Protein AF-A0A4Q5YFG3-F1 (afdb_monomer_lite)

Sequence (331 aa):
MLLFLAAAASALALAFGWRTKLASFLSWILILSLHNRNPFVLQGGDDLLRIMLFYGMFLPWGKRWSADAGNRAATRQLSGPETYTGAAGAGYILLIFSVYFFSALMKTGSDWTTDYSALYYAVSLDQIALPLGKLLYPHYELLRVLTFITWWAELLLPILLLLPTKSYLPRLVFIVGMALLHLGISASLYVGLFFVIGWVTLLGLLPPFVLNRIEKWANLGSLRMRNRFPDFRLPKWAAGTKNDGYRKNPILEGLLWSTVLYCLFWNLNNTPGSLVGMPQRMQWIGQLLRIDQYWGMFAPQVFKDDGWYIFEGRTADGKLINIRENGVPVS

Foldseek 3Di:
DVLVVQLVVLVVCCVQLNLNLVSLVSNLVSLVVVCVVPVPVDAQLSLLVNQLSVLSSVDPVSCARHLVVLQCVVVVQNPADPDDDFLSLVLLLLSLLLLLQLQLLQQQDCCQPPQLQQLLLQCVAPVWFAPVSVVCNVVRVVSSVVSPVSSCLSNPLSVLSVPPDPDCVSLVCSLVSQLVVLVVCVRTTCRDCNSVSSNVSSVSSDDPVVVVVVCVVVVSVPVNNNDPDDDDDDPCVSDQDPDHYPPDPVVVRVVSNVLSVLLVLLSLCQRPPRPRHDDPVSCVVCVVSVNRHDNNDCGNHHDNDDDDDFDWDQDPVGFTARVVVVGHGPD

Radius of gyration: 23.24 Å; chains: 1; bounding box: 75×50×61 Å

Secondary structure (DSSP, 8-state):
-HHHHHHHHHHHHHHTTSSHHHHHHHHHHHHHHHHHH-GGG--HHHHHHHHHHHHHHHS-TTSSSSHHHHHHHTTTTT-S-SS--SHHHHHHHHHHHHHHHHHHHH--SHHHHTS--HHHHHHH-TTTB-HHHHHHTT-HHHHHHHHHHHHHHHHHTGGGGT---S-SHHHHHHHHHHHHHHHHHHHHB--TTHHHHHHHHHHTT--HHHHHHHHHHTTTTS------SPP----TTTS--SSSS----HHHHHHHHHHHHHHHHHHHHHSTT-S-PPPHHHHHHHHHHT------TT-SS----------EEE-TT--EEEGGGTTEE--

Structure (mmCIF, N/CA/C/O backbone):
data_AF-A0A4Q5YFG3-F1
#
_entry.id   AF-A0A4Q5YFG3-F1
#
loop_
_atom_site.group_PDB
_atom_site.id
_atom_site.type_symbol
_atom_site.label_atom_id
_atom_site.label_alt_id
_atom_site.label_comp_id
_atom_site.label_asym_id
_atom_site.label_entity_id
_atom_site.label_seq_id
_atom_site.pdbx_PDB_ins_code
_atom_site.Cartn_x
_atom_site.Cartn_y
_atom_site.Cartn_z
_atom_site.occupancy
_atom_site.B_iso_or_equiv
_atom_site.auth_seq_id
_atom_site.auth_comp_id
_atom_site.auth_asym_id
_atom_site.auth_atom_id
_atom_site.pdbx_PDB_model_num
ATOM 1 N N . MET A 1 1 ? -19.799 6.453 -16.523 1.00 87.12 1 MET A N 1
ATOM 2 C CA . MET A 1 1 ? -19.619 5.225 -17.334 1.00 87.12 1 MET A CA 1
ATOM 3 C C . MET A 1 1 ? -18.355 5.255 -18.196 1.00 87.12 1 MET A C 1
ATOM 5 O O . MET A 1 1 ? -17.500 4.409 -17.984 1.00 87.12 1 MET A O 1
ATOM 9 N N . LEU A 1 2 ? -18.169 6.236 -19.093 1.00 93.94 2 LEU A N 1
ATOM 10 C CA . LEU A 1 2 ? -16.989 6.300 -19.984 1.00 93.94 2 LEU A CA 1
ATOM 11 C C . LEU A 1 2 ? -15.636 6.254 -19.251 1.00 93.94 2 LEU A C 1
ATOM 13 O O . LEU A 1 2 ? -14.755 5.501 -19.649 1.00 93.94 2 LEU A O 1
ATOM 17 N N . LEU A 1 3 ? -15.491 7.001 -18.149 1.00 94.12 3 LEU A N 1
ATOM 18 C CA . LEU A 1 3 ? -14.263 6.999 -17.342 1.00 94.12 3 LEU A CA 1
ATOM 19 C C . LEU A 1 3 ? -13.925 5.603 -16.786 1.00 94.12 3 LEU A C 1
ATOM 21 O O . LEU A 1 3 ? -12.771 5.193 -16.832 1.00 94.12 3 LEU A O 1
ATOM 25 N N . PHE A 1 4 ? -14.932 4.864 -16.312 1.00 94.50 4 PHE A N 1
ATOM 26 C CA . PHE A 1 4 ? -14.756 3.500 -15.805 1.00 94.50 4 PHE A CA 1
ATOM 27 C C . PHE A 1 4 ? -14.354 2.530 -16.917 1.00 94.50 4 PHE A C 1
ATOM 29 O O . PHE A 1 4 ? -13.448 1.731 -16.719 1.00 94.50 4 PHE A O 1
ATOM 36 N N . LEU A 1 5 ? -14.969 2.634 -18.101 1.00 97.19 5 LEU A N 1
ATOM 37 C CA . LEU A 1 5 ? -14.599 1.811 -19.256 1.00 97.19 5 LEU A CA 1
ATOM 38 C C . LEU A 1 5 ? -13.165 2.097 -19.718 1.00 97.19 5 LEU A C 1
ATOM 40 O O . LEU A 1 5 ? -12.415 1.164 -19.989 1.00 97.19 5 LEU A O 1
ATOM 44 N N . ALA A 1 6 ? -12.759 3.368 -19.752 1.00 97.50 6 ALA A N 1
ATOM 45 C CA . ALA A 1 6 ? -11.388 3.751 -20.078 1.00 97.50 6 ALA A CA 1
ATOM 46 C C . ALA A 1 6 ? -10.385 3.223 -19.038 1.00 97.50 6 ALA A C 1
ATOM 48 O O . ALA A 1 6 ? -9.344 2.680 -19.409 1.00 97.50 6 ALA A O 1
ATOM 49 N N . ALA A 1 7 ? -10.708 3.340 -17.745 1.00 96.88 7 ALA A N 1
ATOM 50 C CA . ALA A 1 7 ? -9.880 2.813 -16.662 1.00 96.88 7 ALA A CA 1
ATOM 51 C C . ALA A 1 7 ? -9.753 1.286 -16.746 1.00 96.88 7 ALA A C 1
ATOM 53 O O . ALA A 1 7 ? -8.641 0.767 -16.692 1.00 96.88 7 ALA A O 1
ATOM 54 N N . ALA A 1 8 ? -10.863 0.577 -16.968 1.00 97.31 8 ALA A N 1
ATOM 55 C CA . ALA A 1 8 ? -10.881 -0.872 -17.140 1.00 97.31 8 ALA A CA 1
ATOM 56 C C . ALA A 1 8 ? -10.070 -1.311 -18.366 1.00 97.31 8 ALA A C 1
ATOM 58 O O . ALA A 1 8 ? -9.243 -2.212 -18.262 1.00 97.31 8 ALA A O 1
ATOM 59 N N . ALA A 1 9 ? -10.234 -0.641 -19.510 1.00 97.69 9 ALA A N 1
ATOM 60 C CA . ALA A 1 9 ? -9.458 -0.932 -20.713 1.00 97.69 9 ALA A CA 1
ATOM 61 C C . ALA A 1 9 ? -7.951 -0.721 -20.490 1.00 97.69 9 ALA A C 1
ATOM 63 O O . ALA A 1 9 ? -7.143 -1.554 -20.898 1.00 97.69 9 ALA A O 1
ATOM 64 N N . SER A 1 10 ? -7.567 0.358 -19.800 1.00 97.50 10 SER A N 1
ATOM 65 C CA . SER A 1 10 ? -6.171 0.629 -19.440 1.00 97.50 10 SER A CA 1
ATOM 66 C C . SER A 1 10 ? -5.610 -0.406 -18.458 1.00 97.50 10 SER A C 1
ATOM 68 O O . SER A 1 10 ? -4.480 -0.866 -18.629 1.00 97.50 10 SER A O 1
ATOM 70 N N . ALA A 1 11 ? -6.398 -0.812 -17.461 1.00 96.56 11 ALA A N 1
ATOM 71 C CA . ALA A 1 11 ? -6.010 -1.832 -16.493 1.00 96.56 11 ALA A CA 1
ATOM 72 C C . ALA A 1 11 ? -5.838 -3.206 -17.158 1.00 96.56 11 ALA A C 1
ATOM 74 O O . ALA A 1 11 ? -4.846 -3.883 -16.904 1.00 96.56 11 ALA A O 1
ATOM 75 N N . LEU A 1 12 ? -6.743 -3.590 -18.065 1.00 96.81 12 LEU A N 1
ATOM 76 C CA . LEU A 1 12 ? -6.624 -4.816 -18.860 1.00 96.81 12 LEU A CA 1
ATOM 77 C C . LEU A 1 12 ? -5.397 -4.770 -19.774 1.00 96.81 12 LEU A C 1
ATOM 79 O O . LEU A 1 12 ? -4.631 -5.730 -19.821 1.00 96.81 12 LEU A O 1
ATOM 83 N N . ALA A 1 13 ? -5.158 -3.643 -20.451 1.00 94.62 13 ALA A N 1
ATOM 84 C CA . ALA A 1 13 ? -3.948 -3.447 -21.244 1.00 94.62 13 ALA A CA 1
ATOM 85 C C . ALA A 1 13 ? -2.684 -3.640 -20.392 1.00 94.62 13 ALA A C 1
ATOM 87 O O . ALA A 1 13 ? -1.760 -4.331 -20.816 1.00 94.62 13 ALA A O 1
ATOM 88 N N . LEU A 1 14 ? -2.658 -3.093 -19.173 1.00 94.00 14 LEU A N 1
ATOM 89 C CA . LEU A 1 14 ? -1.542 -3.271 -18.247 1.00 94.00 14 LEU A CA 1
ATOM 90 C C . LEU A 1 14 ? -1.411 -4.725 -17.765 1.00 94.00 14 LEU A C 1
ATOM 92 O O . LEU A 1 14 ? -0.296 -5.240 -17.747 1.00 94.00 14 LEU A O 1
ATOM 96 N N . ALA A 1 15 ? -2.519 -5.395 -17.440 1.00 92.88 15 ALA A N 1
ATOM 97 C CA . ALA A 1 15 ? -2.543 -6.785 -16.978 1.00 92.88 15 ALA A CA 1
ATOM 98 C C . ALA A 1 15 ? -1.997 -7.765 -18.028 1.00 92.88 15 ALA A C 1
ATOM 100 O O . ALA A 1 15 ? -1.223 -8.659 -17.699 1.00 92.88 15 ALA A O 1
ATOM 101 N N . PHE A 1 16 ? -2.330 -7.559 -19.306 1.00 90.19 16 PHE A N 1
ATOM 102 C CA . PHE A 1 16 ? -1.753 -8.328 -20.417 1.00 90.19 16 PHE A CA 1
ATOM 103 C C . PHE A 1 16 ? -0.360 -7.826 -20.845 1.00 90.19 16 PHE A C 1
ATOM 105 O O . PHE A 1 16 ? 0.291 -8.419 -21.711 1.00 90.19 16 PHE A O 1
ATOM 112 N N . GLY A 1 17 ? 0.112 -6.718 -20.267 1.00 88.31 17 GLY A N 1
ATOM 113 C CA . GLY A 1 17 ? 1.382 -6.091 -20.617 1.00 88.31 17 GLY A CA 1
ATOM 114 C C . GLY A 1 17 ? 1.425 -5.584 -22.063 1.00 88.31 17 GLY A C 1
ATOM 115 O O . GLY A 1 17 ? 2.445 -5.707 -22.744 1.00 88.31 17 GLY A O 1
ATOM 116 N N . TRP A 1 18 ? 0.300 -5.058 -22.549 1.00 87.69 18 TRP A N 1
ATOM 117 C CA . TRP A 1 18 ? 0.161 -4.400 -23.843 1.00 87.69 18 TRP A CA 1
ATOM 118 C C . TRP A 1 18 ? 0.432 -2.902 -23.709 1.00 87.69 18 TRP A C 1
ATOM 120 O O . TRP A 1 18 ? -0.270 -2.197 -22.982 1.00 87.69 18 TRP A O 1
ATOM 130 N N . ARG A 1 19 ? 1.453 -2.396 -24.415 1.00 87.00 19 ARG A N 1
ATOM 131 C CA . ARG A 1 19 ? 1.910 -0.997 -24.306 1.00 87.00 19 ARG A CA 1
ATOM 132 C C . ARG A 1 19 ? 2.129 -0.595 -22.848 1.00 87.00 19 ARG A C 1
ATOM 134 O O . ARG A 1 19 ? 1.728 0.486 -22.422 1.00 87.00 19 ARG A O 1
ATOM 141 N N . THR A 1 20 ? 2.807 -1.461 -22.102 1.00 88.69 20 THR A N 1
ATOM 142 C CA . THR A 1 20 ? 2.934 -1.471 -20.641 1.00 88.69 20 THR A CA 1
ATOM 143 C C . THR A 1 20 ? 3.202 -0.084 -20.070 1.00 88.69 20 THR A C 1
ATOM 145 O O . THR A 1 20 ? 2.518 0.333 -19.153 1.00 88.69 20 THR A O 1
ATOM 148 N N . LYS A 1 21 ? 4.150 0.679 -20.632 1.00 89.50 21 LYS A N 1
ATOM 149 C CA . LYS A 1 21 ? 4.488 2.028 -20.140 1.00 89.50 21 LYS A CA 1
ATOM 150 C C . LYS A 1 21 ? 3.345 3.033 -20.285 1.00 89.50 21 LYS A C 1
ATOM 152 O O . LYS A 1 21 ? 3.069 3.781 -19.352 1.00 89.50 21 LYS A O 1
ATOM 157 N N . LEU A 1 22 ? 2.677 3.032 -21.438 1.00 90.75 22 LEU A N 1
ATOM 158 C CA . LEU A 1 22 ? 1.513 3.882 -21.673 1.00 90.75 22 LEU A CA 1
ATOM 159 C C . LEU A 1 22 ? 0.335 3.419 -20.813 1.00 90.75 22 LEU A C 1
ATOM 161 O O . LEU A 1 22 ? -0.304 4.250 -20.184 1.00 90.75 22 LEU A O 1
ATOM 165 N N . ALA A 1 23 ? 0.087 2.111 -20.735 1.00 94.88 23 ALA A N 1
ATOM 166 C CA . ALA A 1 23 ? -0.965 1.542 -19.901 1.00 94.88 23 ALA A CA 1
ATOM 167 C C . ALA A 1 23 ? -0.735 1.826 -18.406 1.00 94.88 23 ALA A C 1
ATOM 169 O O . ALA A 1 23 ? -1.688 2.122 -17.697 1.00 94.88 23 ALA A O 1
ATOM 170 N N . SER A 1 24 ? 0.510 1.820 -17.915 1.00 95.00 24 SER A N 1
ATOM 171 C CA . SER A 1 24 ? 0.837 2.249 -16.547 1.00 95.00 24 SER A CA 1
ATOM 172 C C . SER A 1 24 ? 0.495 3.722 -16.326 1.00 95.00 24 SER A C 1
ATOM 174 O O . SER A 1 24 ? -0.179 4.041 -15.352 1.00 95.00 24 SER A O 1
ATOM 176 N N . PHE A 1 25 ? 0.902 4.605 -17.245 1.00 96.00 25 PHE A N 1
ATOM 177 C CA . PHE A 1 25 ? 0.607 6.040 -17.160 1.00 96.00 25 PHE A CA 1
ATOM 178 C C . PHE A 1 25 ? -0.898 6.333 -17.223 1.00 96.00 25 PHE A C 1
ATOM 180 O O . PHE A 1 25 ? -1.419 7.073 -16.391 1.00 96.00 25 PHE A O 1
ATOM 187 N N . LEU A 1 26 ? -1.609 5.720 -18.173 1.00 97.31 26 LEU A N 1
ATOM 188 C CA . LEU A 1 26 ? -3.056 5.866 -18.315 1.00 97.31 26 LEU A CA 1
ATOM 189 C C . LEU A 1 26 ? -3.795 5.297 -17.101 1.00 97.31 26 LEU A C 1
ATOM 191 O O . LEU A 1 26 ? -4.701 5.943 -16.587 1.00 97.31 26 LEU A O 1
ATOM 195 N N . SER A 1 27 ? -3.380 4.137 -16.587 1.00 97.88 27 SER A N 1
ATOM 196 C CA . SER A 1 27 ? -3.995 3.558 -15.388 1.00 97.88 27 SER A CA 1
ATOM 197 C C . SER A 1 27 ? -3.788 4.470 -14.186 1.00 97.88 27 SER A C 1
ATOM 199 O O . SER A 1 27 ? -4.733 4.707 -13.442 1.00 97.88 27 SER A O 1
ATOM 201 N N . TRP A 1 28 ? -2.589 5.041 -14.038 1.00 97.56 28 TRP A N 1
ATOM 202 C CA . TRP A 1 28 ? -2.283 5.990 -12.974 1.00 97.56 28 TRP A CA 1
ATOM 203 C C . TRP A 1 28 ? -3.155 7.251 -13.058 1.00 97.56 28 TRP A C 1
ATOM 205 O O . TRP A 1 28 ? -3.865 7.571 -12.109 1.00 97.56 28 TRP A O 1
ATOM 215 N N . ILE A 1 29 ? -3.201 7.937 -14.202 1.00 97.19 29 ILE A N 1
ATOM 216 C CA . ILE A 1 29 ? -3.985 9.179 -14.317 1.00 97.19 29 ILE A CA 1
ATOM 217 C C . ILE A 1 29 ? -5.498 8.932 -14.201 1.00 97.19 29 ILE A C 1
ATOM 219 O O . ILE A 1 29 ? -6.215 9.729 -13.592 1.00 97.19 29 ILE A O 1
ATOM 223 N N . LEU A 1 30 ? -6.001 7.817 -14.741 1.00 97.75 30 LEU A N 1
ATOM 224 C CA . LEU A 1 30 ? -7.420 7.464 -14.669 1.00 97.75 30 LEU A CA 1
ATOM 225 C C . LEU A 1 30 ? -7.829 7.083 -13.246 1.00 97.75 30 LEU A C 1
ATOM 227 O O . LEU A 1 30 ? -8.911 7.479 -12.812 1.00 97.75 30 LEU A O 1
ATOM 231 N N . ILE A 1 31 ? -6.970 6.387 -12.496 1.00 96.00 31 ILE A N 1
ATOM 232 C CA . ILE A 1 31 ? -7.267 6.060 -11.101 1.00 96.00 31 ILE A CA 1
ATOM 233 C C . ILE A 1 31 ? -7.192 7.301 -10.203 1.00 96.00 31 ILE A C 1
ATOM 235 O O . ILE A 1 31 ? -8.061 7.473 -9.353 1.00 96.00 31 ILE A O 1
ATOM 239 N N . LEU A 1 32 ? -6.261 8.237 -10.452 1.00 95.75 32 LEU A N 1
ATOM 240 C CA . LEU A 1 32 ? -6.263 9.543 -9.772 1.00 95.75 32 LEU A CA 1
ATOM 241 C C . LEU A 1 32 ? -7.578 10.286 -10.008 1.00 95.75 32 LEU A C 1
ATOM 243 O O . LEU A 1 32 ? -8.192 10.803 -9.078 1.00 95.75 32 LEU A O 1
ATOM 247 N N . SER A 1 33 ? -8.032 10.290 -11.259 1.00 95.88 33 SER A N 1
ATOM 248 C CA . SER A 1 33 ? -9.289 10.901 -11.683 1.00 95.88 33 SER A CA 1
ATOM 249 C C . SER A 1 33 ? -10.501 10.276 -10.973 1.00 95.88 33 SER A C 1
ATOM 251 O O . SER A 1 33 ? -11.385 11.000 -10.510 1.00 95.88 33 SER A O 1
ATOM 253 N N . LEU A 1 34 ? -10.555 8.945 -10.860 1.00 94.94 34 LEU A N 1
ATOM 254 C CA . LEU A 1 34 ? -11.637 8.228 -10.174 1.00 94.94 34 LEU A CA 1
ATOM 255 C C . LEU A 1 34 ? -11.625 8.467 -8.664 1.00 94.94 34 LEU A C 1
ATOM 257 O O . LEU A 1 34 ? -12.671 8.753 -8.080 1.00 94.94 34 LEU A O 1
ATOM 261 N N . HIS A 1 35 ? -10.451 8.387 -8.047 1.00 94.69 35 HIS A N 1
ATOM 262 C CA . HIS A 1 35 ? -10.310 8.511 -6.604 1.00 94.69 35 HIS A CA 1
ATOM 263 C C . HIS A 1 35 ? -10.572 9.943 -6.123 1.00 94.69 35 HIS A C 1
ATOM 265 O O . HIS A 1 35 ? -11.282 10.132 -5.141 1.00 94.69 35 HIS A O 1
ATOM 271 N N . ASN A 1 36 ? -10.112 10.963 -6.857 1.00 93.50 36 ASN A N 1
ATOM 272 C CA . ASN A 1 36 ? -10.402 12.363 -6.521 1.00 93.50 36 ASN A CA 1
ATOM 273 C C . ASN A 1 36 ? -11.894 12.722 -6.635 1.00 93.50 36 ASN A C 1
ATOM 275 O O . ASN A 1 36 ? -12.320 13.721 -6.067 1.00 93.50 36 ASN A O 1
ATOM 279 N N . ARG A 1 37 ? -12.699 11.926 -7.353 1.00 94.31 37 ARG A N 1
ATOM 280 C CA . ARG A 1 37 ? -14.160 12.106 -7.414 1.00 94.31 37 ARG A CA 1
ATOM 281 C C . ARG A 1 37 ? -14.902 11.444 -6.261 1.00 94.31 37 ARG A C 1
ATOM 283 O O . ARG A 1 37 ? -16.025 11.843 -5.984 1.00 94.31 37 ARG A O 1
ATOM 290 N N . ASN A 1 38 ? -14.305 10.441 -5.621 1.00 92.94 38 ASN A N 1
ATOM 291 C CA . ASN A 1 38 ? -14.961 9.658 -4.579 1.00 92.94 38 ASN A CA 1
ATOM 292 C C . ASN A 1 38 ? -14.028 9.460 -3.373 1.00 92.94 38 ASN A C 1
ATOM 294 O O . ASN A 1 38 ? -13.723 8.322 -3.034 1.00 92.94 38 ASN A O 1
ATOM 298 N N . PRO A 1 39 ? -13.550 10.534 -2.718 1.00 90.12 39 PRO A N 1
ATOM 299 C CA . PRO A 1 39 ? -12.579 10.413 -1.629 1.00 90.12 39 PRO A CA 1
ATOM 300 C C . PRO A 1 39 ? -13.104 9.612 -0.426 1.00 90.12 39 PRO A C 1
ATOM 302 O O . PRO A 1 39 ? -12.321 8.948 0.241 1.00 90.12 39 PRO A O 1
ATOM 305 N N . PHE A 1 40 ? -14.417 9.630 -0.175 1.00 89.56 40 PHE A N 1
ATOM 306 C CA . PHE A 1 40 ? -15.035 8.998 0.998 1.00 89.56 40 PHE A CA 1
ATOM 307 C C . PHE A 1 40 ? -15.144 7.470 0.935 1.00 89.56 40 PHE A C 1
ATOM 309 O O . PHE A 1 40 ? -15.422 6.850 1.953 1.00 89.56 40 PHE A O 1
ATOM 316 N N . VAL A 1 41 ? -14.950 6.860 -0.238 1.00 90.19 41 VAL A N 1
ATOM 317 C CA . VAL A 1 41 ? -14.981 5.391 -0.388 1.00 90.19 41 VAL A CA 1
ATOM 318 C C . VAL A 1 41 ? -13.582 4.784 -0.473 1.00 90.19 41 VAL A C 1
ATOM 320 O O . VAL A 1 41 ? -13.451 3.575 -0.649 1.00 90.19 41 VAL A O 1
ATOM 323 N N . LEU A 1 42 ? -12.546 5.623 -0.403 1.00 92.38 42 LEU A N 1
ATOM 324 C CA . LEU A 1 42 ? -11.162 5.188 -0.518 1.00 92.38 42 LEU A CA 1
ATOM 325 C C . LEU A 1 42 ? -10.640 4.640 0.799 1.00 92.38 42 LEU A C 1
ATOM 327 O O . LEU A 1 42 ? -11.084 5.001 1.886 1.00 92.38 42 LEU A O 1
ATOM 331 N N . GLN A 1 43 ? -9.611 3.822 0.670 1.00 92.25 43 GLN A N 1
ATOM 332 C CA . GLN A 1 43 ? -8.879 3.219 1.772 1.00 92.25 43 GLN A CA 1
ATOM 333 C C . GLN A 1 43 ? -7.363 3.290 1.535 1.00 92.25 43 GLN A C 1
ATOM 335 O O . GLN A 1 43 ? -6.908 3.623 0.441 1.00 92.25 43 GLN A O 1
ATOM 340 N N . GLY A 1 44 ? -6.561 2.889 2.527 1.00 91.69 44 GLY A N 1
ATOM 341 C CA . GLY A 1 44 ? -5.094 2.905 2.410 1.00 91.69 44 GLY A CA 1
ATOM 342 C C . GLY A 1 44 ? -4.545 2.105 1.216 1.00 91.69 44 GLY A C 1
ATOM 343 O O . GLY A 1 44 ? -3.508 2.444 0.650 1.00 91.69 44 GLY A O 1
ATOM 344 N N . GLY A 1 45 ? -5.252 1.075 0.752 1.00 94.56 45 GLY A N 1
ATOM 345 C CA . GLY A 1 45 ? -4.841 0.268 -0.404 1.00 94.56 45 GLY A CA 1
ATOM 346 C C . GLY A 1 45 ? -4.909 1.040 -1.707 1.00 94.56 45 GLY A C 1
ATOM 347 O O . GLY A 1 45 ? -4.081 0.832 -2.590 1.00 94.56 45 GLY A O 1
ATOM 348 N N . ASP A 1 46 ? -5.831 1.992 -1.804 1.00 95.81 46 ASP A N 1
ATOM 349 C CA . ASP A 1 46 ? -5.951 2.875 -2.955 1.00 95.81 46 ASP A CA 1
ATOM 350 C C . ASP A 1 46 ? -4.760 3.835 -3.046 1.00 95.81 46 ASP A C 1
ATOM 352 O O . ASP A 1 46 ? -4.296 4.148 -4.147 1.00 95.81 46 ASP A O 1
ATOM 356 N N . ASP A 1 47 ? -4.227 4.290 -1.908 1.00 95.50 47 ASP A N 1
ATOM 357 C CA . ASP A 1 47 ? -2.970 5.050 -1.856 1.00 95.50 47 ASP A CA 1
ATOM 358 C C . ASP A 1 47 ? -1.794 4.177 -2.303 1.00 95.50 47 ASP A C 1
ATOM 360 O O . ASP A 1 47 ? -1.050 4.558 -3.212 1.00 95.50 47 ASP A O 1
ATOM 364 N N . LEU A 1 48 ? -1.682 2.959 -1.763 1.00 97.62 48 LEU A N 1
ATOM 365 C CA . LEU A 1 48 ? -0.654 1.997 -2.166 1.00 97.62 48 LEU A CA 1
ATOM 366 C C . LEU A 1 48 ? -0.699 1.711 -3.674 1.00 97.62 48 LEU A C 1
ATOM 368 O O . LEU A 1 48 ? 0.333 1.769 -4.341 1.00 97.62 48 LEU A O 1
ATOM 372 N N . LEU A 1 49 ? -1.882 1.469 -4.241 1.00 97.06 49 LEU A N 1
ATOM 373 C CA . LEU A 1 49 ? -2.064 1.197 -5.668 1.00 97.06 49 LEU A CA 1
ATOM 374 C C . LEU A 1 49 ? -1.627 2.378 -6.541 1.00 97.06 49 LEU A C 1
ATOM 376 O O . LEU A 1 49 ? -0.909 2.182 -7.525 1.00 97.06 49 LEU A O 1
ATOM 380 N N . ARG A 1 50 ? -2.016 3.606 -6.183 1.00 96.56 50 ARG A N 1
ATOM 381 C CA . ARG A 1 50 ? -1.627 4.821 -6.919 1.00 96.56 50 ARG A CA 1
ATOM 382 C C . ARG A 1 50 ? -0.118 5.008 -6.944 1.00 96.56 50 ARG A C 1
ATOM 384 O O . ARG A 1 50 ? 0.452 5.260 -8.006 1.00 96.56 50 ARG A O 1
ATOM 391 N N . ILE A 1 51 ? 0.544 4.843 -5.806 1.00 97.38 51 ILE A N 1
ATOM 392 C CA . ILE A 1 51 ? 1.988 5.082 -5.701 1.00 97.38 51 ILE A CA 1
ATOM 393 C C . ILE A 1 51 ? 2.777 3.902 -6.293 1.00 97.38 51 ILE A C 1
ATOM 395 O O . ILE A 1 51 ? 3.813 4.099 -6.932 1.00 97.38 51 ILE A O 1
ATOM 399 N N . MET A 1 52 ? 2.251 2.679 -6.196 1.00 97.06 52 MET A N 1
ATOM 400 C CA . MET A 1 52 ? 2.785 1.516 -6.906 1.00 97.06 52 MET A CA 1
ATOM 401 C C . MET A 1 52 ? 2.756 1.743 -8.422 1.00 97.06 52 MET A C 1
ATOM 403 O O . MET A 1 52 ? 3.773 1.548 -9.090 1.00 97.06 52 MET A O 1
ATOM 407 N N . LEU A 1 53 ? 1.618 2.185 -8.973 1.00 96.50 53 LEU A N 1
ATOM 408 C CA . LEU A 1 53 ? 1.488 2.525 -10.393 1.00 96.50 53 LEU A CA 1
ATOM 409 C C . LEU A 1 53 ? 2.440 3.658 -10.786 1.00 96.50 53 LEU A C 1
ATOM 411 O O . LEU A 1 53 ? 3.051 3.576 -11.853 1.00 96.50 53 LEU A O 1
ATOM 415 N N . PHE A 1 54 ? 2.626 4.658 -9.915 1.00 96.69 54 PHE A N 1
ATOM 416 C CA . PHE A 1 54 ? 3.578 5.746 -10.132 1.00 96.69 54 PHE A CA 1
ATOM 417 C C . PHE A 1 54 ? 5.000 5.227 -10.361 1.00 96.69 54 PHE A C 1
ATOM 419 O O . PHE A 1 54 ? 5.583 5.472 -11.419 1.00 96.69 54 PHE A O 1
ATOM 426 N N . TYR A 1 55 ? 5.553 4.450 -9.424 1.00 95.44 55 TYR A N 1
ATOM 427 C CA . TYR A 1 55 ? 6.886 3.862 -9.601 1.00 95.44 55 TYR A CA 1
ATOM 428 C C . TYR A 1 55 ? 6.919 2.859 -10.761 1.00 95.44 55 TYR A C 1
ATOM 430 O O . TYR A 1 55 ? 7.888 2.805 -11.524 1.00 95.44 55 TYR A O 1
ATOM 438 N N . GLY A 1 56 ? 5.826 2.125 -10.957 1.00 92.38 56 GLY A N 1
ATOM 439 C CA . GLY A 1 56 ? 5.588 1.216 -12.069 1.00 92.38 56 GLY A CA 1
ATOM 440 C C . GLY A 1 56 ? 5.805 1.822 -13.456 1.00 92.38 56 GLY A C 1
ATOM 441 O O . GLY A 1 56 ? 6.420 1.195 -14.324 1.00 92.38 56 GLY A O 1
ATOM 442 N N . MET A 1 57 ? 5.412 3.086 -13.656 1.00 91.81 57 MET A N 1
ATOM 443 C CA . MET A 1 57 ? 5.674 3.826 -14.901 1.00 91.81 57 MET A CA 1
ATOM 444 C C . MET A 1 57 ? 7.161 3.855 -15.264 1.00 91.81 57 MET A C 1
ATOM 446 O O . MET A 1 57 ? 7.518 3.855 -16.444 1.00 91.81 57 MET A O 1
ATOM 450 N N . PHE A 1 58 ? 8.049 3.814 -14.275 1.00 91.00 58 PHE A N 1
ATOM 451 C CA . PHE A 1 58 ? 9.497 3.864 -14.459 1.00 91.00 58 PHE A CA 1
ATOM 452 C C . PHE A 1 58 ? 10.132 2.471 -14.383 1.00 91.00 58 PHE A C 1
ATOM 454 O O . PHE A 1 58 ? 11.119 2.210 -15.074 1.00 91.00 58 PHE A O 1
ATOM 461 N N . LEU A 1 59 ? 9.491 1.518 -13.704 1.00 88.94 59 LEU A N 1
ATOM 462 C CA . LEU A 1 59 ? 9.954 0.135 -13.612 1.00 88.94 59 LEU A CA 1
ATOM 463 C C . LEU A 1 59 ? 9.837 -0.650 -14.933 1.00 88.94 59 LEU A C 1
ATOM 465 O O . LEU A 1 59 ? 8.886 -0.495 -15.702 1.00 88.94 59 LEU A O 1
ATOM 469 N N . PRO A 1 60 ? 10.787 -1.547 -15.227 1.00 84.44 60 PRO A N 1
ATOM 470 C CA . PRO A 1 60 ? 10.795 -2.385 -16.426 1.00 84.44 60 PRO A CA 1
ATOM 471 C C . PRO A 1 60 ? 9.849 -3.596 -16.334 1.00 84.44 60 PRO A C 1
ATOM 473 O O . PRO A 1 60 ? 10.164 -4.667 -16.850 1.00 84.44 60 PRO A O 1
ATOM 476 N N . TRP A 1 61 ? 8.682 -3.449 -15.704 1.00 84.62 61 TRP A N 1
ATOM 477 C CA . TRP A 1 61 ? 7.777 -4.566 -15.406 1.00 84.62 61 TRP A CA 1
ATOM 478 C C . TRP A 1 61 ? 7.064 -5.176 -16.627 1.00 84.62 61 TRP A C 1
ATOM 480 O O . TRP A 1 61 ? 6.422 -6.209 -16.518 1.00 84.62 61 TRP A O 1
ATOM 490 N N . GLY A 1 62 ? 7.264 -4.603 -17.818 1.00 84.00 62 GLY A N 1
ATOM 491 C CA . GLY A 1 62 ? 6.799 -5.147 -19.098 1.00 84.00 62 GLY A CA 1
ATOM 492 C C . GLY A 1 62 ? 7.855 -5.937 -19.876 1.00 84.00 62 GLY A C 1
ATOM 493 O O . GLY A 1 62 ? 7.735 -6.028 -21.093 1.00 84.00 62 GLY A O 1
ATOM 494 N N . LYS A 1 63 ? 8.934 -6.427 -19.246 1.00 79.06 63 LYS A N 1
ATOM 495 C CA . LYS A 1 63 ? 10.046 -7.097 -19.956 1.00 79.06 63 LYS A CA 1
ATOM 496 C C . LYS A 1 63 ? 9.901 -8.607 -20.158 1.00 79.06 63 LYS A C 1
ATOM 498 O O . LYS A 1 63 ? 10.564 -9.127 -21.050 1.00 79.06 63 LYS A O 1
ATOM 503 N N . ARG A 1 64 ? 9.123 -9.311 -19.329 1.00 77.19 64 ARG A N 1
ATOM 504 C CA . ARG A 1 64 ? 9.166 -10.785 -19.264 1.00 77.19 64 ARG A CA 1
ATOM 505 C C . ARG A 1 64 ? 7.825 -11.443 -19.581 1.00 77.19 64 ARG A C 1
ATOM 507 O O . ARG A 1 64 ? 7.721 -12.135 -20.588 1.00 77.19 64 ARG A O 1
ATOM 514 N N . TRP A 1 65 ? 6.809 -11.199 -18.753 1.00 81.50 65 TRP A N 1
ATOM 515 C CA . TRP A 1 65 ? 5.469 -11.784 -18.880 1.00 81.50 65 TRP A CA 1
ATOM 516 C C . TRP A 1 65 ? 4.471 -10.745 -19.400 1.00 81.50 65 TRP A C 1
ATOM 518 O O . TRP A 1 65 ? 3.535 -10.357 -18.713 1.00 81.50 65 TRP A O 1
ATOM 528 N N . SER A 1 66 ? 4.734 -10.235 -20.603 1.00 84.31 66 SER A N 1
ATOM 529 C CA . SER A 1 66 ? 3.942 -9.179 -21.241 1.00 84.31 66 SER A CA 1
ATOM 530 C C . SER A 1 66 ? 3.850 -9.401 -22.751 1.00 84.31 66 SER A C 1
ATOM 532 O O . SER A 1 66 ? 4.763 -9.962 -23.365 1.00 84.31 66 SER A O 1
ATOM 534 N N . ALA A 1 67 ? 2.789 -8.890 -23.378 1.00 83.38 67 ALA A N 1
ATOM 535 C CA . ALA A 1 67 ? 2.704 -8.828 -24.838 1.00 83.38 67 ALA A CA 1
ATOM 536 C C . ALA A 1 67 ? 3.872 -8.024 -25.453 1.00 83.38 67 ALA A C 1
ATOM 538 O O . ALA A 1 67 ? 4.392 -8.379 -26.513 1.00 83.38 67 ALA A O 1
ATOM 539 N N . ASP A 1 68 ? 4.348 -6.978 -24.768 1.00 78.50 68 ASP A N 1
ATOM 540 C CA . ASP A 1 68 ? 5.501 -6.178 -25.206 1.00 78.50 68 ASP A CA 1
ATOM 541 C C . ASP A 1 68 ? 6.830 -6.964 -25.206 1.00 78.50 68 ASP A C 1
ATOM 543 O O . ASP A 1 68 ? 7.743 -6.647 -25.979 1.00 78.50 68 ASP A O 1
ATOM 547 N N . ALA A 1 69 ? 6.967 -7.998 -24.367 1.00 76.38 69 ALA A N 1
ATOM 548 C CA . ALA A 1 69 ? 8.167 -8.832 -24.300 1.00 76.38 69 ALA A CA 1
ATOM 549 C C . ALA A 1 69 ? 8.342 -9.696 -25.557 1.00 76.38 69 ALA A C 1
ATOM 551 O O . ALA A 1 69 ? 9.473 -9.907 -26.000 1.00 76.38 69 ALA A O 1
ATOM 552 N N . GLY A 1 70 ? 7.242 -10.152 -26.171 1.00 68.62 70 GLY A N 1
ATOM 553 C CA . GLY A 1 70 ? 7.269 -10.953 -27.400 1.00 68.62 70 GLY A CA 1
ATOM 554 C C . GLY A 1 70 ? 7.946 -10.227 -28.568 1.00 68.62 70 GLY A C 1
ATOM 555 O O . GLY A 1 70 ? 8.768 -10.812 -29.276 1.00 68.62 70 GLY A O 1
ATOM 556 N N . ASN A 1 71 ? 7.692 -8.922 -28.712 1.00 62.53 71 ASN A N 1
ATOM 557 C CA . ASN A 1 71 ? 8.306 -8.086 -29.752 1.00 62.53 71 ASN A CA 1
ATOM 558 C C . ASN A 1 71 ? 9.821 -7.899 -29.544 1.00 62.53 71 ASN A C 1
ATOM 560 O O . ASN A 1 71 ? 10.588 -7.894 -30.510 1.00 62.53 71 ASN A O 1
ATOM 564 N N . ARG A 1 72 ? 10.263 -7.797 -28.284 1.00 62.44 72 ARG A N 1
ATOM 565 C CA . ARG A 1 72 ? 11.683 -7.657 -27.900 1.00 62.44 72 ARG A CA 1
ATOM 566 C C . ARG A 1 72 ? 12.453 -8.974 -27.996 1.00 62.44 72 ARG A C 1
ATOM 568 O O . ARG A 1 72 ? 13.622 -8.988 -28.378 1.00 62.44 72 ARG A O 1
ATOM 575 N N . ALA A 1 73 ? 11.790 -10.091 -27.696 1.00 56.50 73 ALA A N 1
ATOM 576 C CA . ALA A 1 73 ? 12.339 -11.433 -27.873 1.00 56.50 73 ALA A CA 1
ATOM 577 C C . ALA A 1 73 ? 12.649 -11.718 -29.348 1.00 56.50 73 ALA A C 1
ATOM 579 O O . ALA A 1 73 ? 13.735 -12.201 -29.666 1.00 56.50 73 ALA A O 1
ATOM 580 N N . ALA A 1 74 ? 11.732 -11.344 -30.249 1.00 52.59 74 ALA A N 1
ATOM 581 C CA . ALA A 1 74 ? 11.923 -11.460 -31.695 1.00 52.59 74 ALA A CA 1
ATOM 582 C C . ALA A 1 74 ? 13.114 -10.631 -32.220 1.00 52.59 74 ALA A C 1
ATOM 584 O O . ALA A 1 74 ? 13.648 -10.930 -33.283 1.00 52.59 74 ALA A O 1
ATOM 585 N N . THR A 1 75 ? 13.559 -9.621 -31.464 1.00 52.75 75 THR A N 1
ATOM 586 C CA . THR A 1 75 ? 14.709 -8.758 -31.781 1.00 52.75 75 THR A CA 1
ATOM 587 C C . THR A 1 75 ? 15.977 -9.075 -30.967 1.00 52.75 75 THR A C 1
ATOM 589 O O . THR A 1 75 ? 16.922 -8.294 -31.011 1.00 52.75 75 THR A O 1
ATOM 592 N N . ARG A 1 76 ? 16.049 -10.223 -30.260 1.00 52.34 76 ARG A N 1
ATOM 593 C CA . ARG A 1 76 ? 17.188 -10.642 -29.396 1.00 52.34 76 ARG A CA 1
ATOM 594 C C . ARG A 1 76 ? 17.540 -9.663 -28.254 1.00 52.34 76 ARG A C 1
ATOM 596 O O . ARG A 1 76 ? 18.613 -9.774 -27.670 1.00 52.34 76 ARG A O 1
ATOM 603 N N . GLN A 1 77 ? 16.621 -8.777 -27.858 1.00 53.62 77 GLN A N 1
ATOM 604 C CA . GLN A 1 77 ? 16.855 -7.729 -26.845 1.00 53.62 77 GLN A CA 1
ATOM 605 C C . GLN A 1 77 ? 16.626 -8.157 -25.378 1.00 53.62 77 GLN A C 1
ATOM 607 O O . GLN A 1 77 ? 16.527 -7.331 -24.470 1.00 53.62 77 GLN A O 1
ATOM 612 N N . LEU A 1 78 ? 16.481 -9.458 -25.106 1.00 57.75 78 LEU A N 1
ATOM 613 C CA . LEU A 1 78 ? 16.250 -9.963 -23.742 1.00 57.75 78 LEU A CA 1
ATOM 614 C C . LEU A 1 78 ? 17.543 -10.250 -22.961 1.00 57.75 78 LEU A C 1
ATOM 616 O O . LEU A 1 78 ? 17.467 -10.616 -21.793 1.00 57.75 78 LEU A O 1
ATOM 620 N N . SER A 1 79 ? 18.716 -10.039 -23.559 1.00 54.19 79 SER A N 1
ATOM 621 C CA . SER A 1 79 ? 20.036 -10.386 -23.003 1.00 54.19 79 SER A CA 1
ATOM 622 C C . SER A 1 79 ? 20.547 -9.433 -21.904 1.00 54.19 79 SER A C 1
ATOM 624 O O . SER A 1 79 ? 21.751 -9.325 -21.689 1.00 54.19 79 SER A O 1
ATOM 626 N N . GLY A 1 80 ? 19.655 -8.699 -21.232 1.00 58.56 80 GLY A N 1
ATOM 627 C CA . GLY A 1 80 ? 20.004 -7.738 -20.181 1.00 58.56 80 GLY A CA 1
ATOM 628 C C . GLY A 1 80 ? 20.040 -8.354 -18.773 1.00 58.56 80 GLY A C 1
ATOM 629 O O . GLY A 1 80 ? 19.549 -9.464 -18.573 1.00 58.56 80 GLY A O 1
ATOM 630 N N . PRO A 1 81 ? 20.570 -7.629 -17.769 1.00 60.84 81 PRO A N 1
ATOM 631 C CA . PRO A 1 81 ? 20.611 -8.103 -16.386 1.00 60.84 81 PRO A CA 1
ATOM 632 C C . PRO A 1 81 ? 19.206 -8.404 -15.833 1.00 60.84 81 PRO A C 1
ATOM 634 O O . PRO A 1 81 ? 18.266 -7.635 -16.052 1.00 60.84 81 PRO A O 1
ATOM 637 N N . GLU A 1 82 ? 19.084 -9.503 -15.075 1.00 69.94 82 GLU A N 1
ATOM 638 C CA . GLU A 1 82 ? 17.826 -9.950 -14.444 1.00 69.94 82 GLU A CA 1
ATOM 639 C C . GLU A 1 82 ? 17.355 -9.033 -13.303 1.00 69.94 82 GLU A C 1
ATOM 641 O O . GLU A 1 82 ? 16.216 -9.126 -12.848 1.00 69.94 82 GLU A O 1
ATOM 646 N N . THR A 1 83 ? 18.222 -8.135 -12.832 1.00 74.81 83 THR A N 1
ATOM 647 C CA . THR A 1 83 ? 17.946 -7.218 -11.728 1.00 74.81 83 THR A CA 1
ATOM 648 C C . THR A 1 83 ? 17.860 -5.772 -12.211 1.00 74.81 83 THR A C 1
ATOM 650 O O . THR A 1 83 ? 18.544 -5.344 -13.143 1.00 74.81 83 THR A O 1
ATOM 653 N N . TYR A 1 84 ? 16.990 -4.998 -11.562 1.00 82.62 84 TYR A N 1
ATOM 654 C CA . TYR A 1 84 ? 16.881 -3.557 -11.758 1.00 82.62 84 TYR A CA 1
ATOM 655 C C . TYR A 1 84 ? 17.478 -2.828 -10.557 1.00 82.62 84 TYR A C 1
ATOM 657 O O . TYR A 1 84 ? 17.146 -3.137 -9.415 1.00 82.62 84 TYR A O 1
ATOM 665 N N . THR A 1 85 ? 18.318 -1.828 -10.815 1.00 83.69 85 THR A N 1
ATOM 666 C CA . THR A 1 85 ? 18.816 -0.908 -9.789 1.00 83.69 85 THR A CA 1
ATOM 667 C C . THR A 1 85 ? 18.526 0.518 -10.238 1.00 83.69 85 THR A C 1
ATOM 669 O O . THR A 1 85 ? 18.810 0.873 -11.379 1.00 83.69 85 THR A O 1
ATOM 672 N N . GLY A 1 86 ? 17.975 1.355 -9.363 1.00 89.00 86 GLY A N 1
ATOM 673 C CA . GLY A 1 86 ? 17.620 2.743 -9.677 1.00 89.00 86 GLY A CA 1
ATOM 674 C C . GLY A 1 86 ? 16.566 3.291 -8.723 1.00 89.00 86 GLY A C 1
ATOM 675 O O . GLY A 1 86 ? 15.945 2.523 -7.981 1.00 89.00 86 GLY A O 1
ATOM 676 N N . ALA A 1 87 ? 16.344 4.601 -8.775 1.00 92.88 87 ALA A N 1
ATOM 677 C CA . ALA A 1 87 ? 15.449 5.330 -7.881 1.00 92.88 87 ALA A CA 1
ATOM 678 C C . ALA A 1 87 ? 14.017 4.780 -7.895 1.00 92.88 87 ALA A C 1
ATOM 680 O O . ALA A 1 87 ? 13.408 4.643 -6.846 1.00 92.88 87 ALA A O 1
ATOM 681 N N . ALA A 1 88 ? 13.496 4.370 -9.058 1.00 92.50 88 ALA A N 1
ATOM 682 C CA . ALA A 1 88 ? 12.165 3.758 -9.149 1.00 92.50 88 ALA A CA 1
ATOM 683 C C . ALA A 1 88 ? 12.047 2.435 -8.368 1.00 92.50 88 ALA A C 1
ATOM 685 O O . ALA A 1 88 ? 11.012 2.151 -7.774 1.00 92.50 88 ALA A O 1
ATOM 686 N N . GLY A 1 89 ? 13.112 1.626 -8.362 1.00 92.56 89 GLY A N 1
ATOM 687 C CA . GLY A 1 89 ? 13.157 0.362 -7.625 1.00 92.56 89 GLY A CA 1
ATOM 688 C C . GLY A 1 89 ? 13.308 0.602 -6.131 1.00 92.56 89 GLY A C 1
ATOM 689 O O . GLY A 1 89 ? 12.604 -0.019 -5.341 1.00 92.56 89 GLY A O 1
ATOM 690 N N . ALA A 1 90 ? 14.165 1.554 -5.754 1.00 94.94 90 ALA A N 1
ATOM 691 C CA . ALA A 1 90 ? 14.285 2.001 -4.372 1.00 94.94 90 ALA A CA 1
ATOM 692 C C . ALA A 1 90 ? 12.961 2.576 -3.854 1.00 94.94 90 ALA A C 1
ATOM 694 O O . ALA A 1 90 ? 12.527 2.198 -2.778 1.00 94.94 90 ALA A O 1
ATOM 695 N N . GLY A 1 91 ? 12.284 3.415 -4.638 1.00 97.00 91 GLY A N 1
ATOM 696 C CA . GLY A 1 91 ? 10.994 3.996 -4.285 1.00 97.00 91 GLY A CA 1
ATOM 697 C C . GLY A 1 91 ? 9.878 2.969 -4.150 1.00 97.00 91 GLY A C 1
ATOM 698 O O . GLY A 1 91 ? 9.088 3.066 -3.222 1.00 97.00 91 GLY A O 1
ATOM 699 N N . TYR A 1 92 ? 9.858 1.935 -4.994 1.00 97.00 92 TYR A N 1
ATOM 700 C CA . TYR A 1 92 ? 8.938 0.806 -4.838 1.00 97.00 92 TYR A CA 1
ATOM 701 C C . TYR A 1 92 ? 9.193 0.023 -3.539 1.00 97.00 92 TYR A C 1
ATOM 703 O O . TYR A 1 92 ? 8.260 -0.270 -2.797 1.00 97.00 92 TYR A O 1
ATOM 711 N N . ILE A 1 93 ? 10.459 -0.289 -3.235 1.00 97.12 93 ILE A N 1
ATOM 712 C CA . ILE A 1 93 ? 10.840 -0.981 -1.992 1.00 97.12 93 ILE A CA 1
ATOM 713 C C . ILE A 1 93 ? 10.511 -0.115 -0.773 1.00 97.12 93 ILE A C 1
ATOM 715 O O . ILE A 1 93 ? 9.933 -0.611 0.189 1.00 97.12 93 ILE A O 1
ATOM 719 N N . LEU A 1 94 ? 10.848 1.174 -0.823 1.00 98.38 94 LEU A N 1
ATOM 720 C CA . LEU A 1 94 ? 10.622 2.118 0.266 1.00 98.38 94 LEU A CA 1
ATOM 721 C C . LEU A 1 94 ? 9.141 2.446 0.452 1.00 98.38 94 LEU A C 1
ATOM 723 O O . LEU A 1 94 ? 8.732 2.667 1.579 1.00 98.38 94 LEU A O 1
ATOM 727 N N . LEU A 1 95 ? 8.319 2.410 -0.601 1.00 98.50 95 LEU A N 1
ATOM 728 C CA . LEU A 1 95 ? 6.862 2.470 -0.476 1.00 98.50 95 LEU A CA 1
ATOM 729 C C . LEU A 1 95 ? 6.350 1.302 0.369 1.00 98.50 95 LEU A C 1
ATOM 731 O O . LEU A 1 95 ? 5.651 1.520 1.350 1.00 98.50 95 LEU A O 1
ATOM 735 N N . ILE A 1 96 ? 6.730 0.072 0.011 1.00 98.38 96 ILE A N 1
ATOM 736 C CA . ILE A 1 96 ? 6.311 -1.133 0.738 1.00 98.38 96 ILE A CA 1
ATOM 737 C C . ILE A 1 96 ? 6.840 -1.105 2.174 1.00 98.38 96 ILE A C 1
ATOM 739 O O . ILE A 1 96 ? 6.107 -1.442 3.098 1.00 98.38 96 ILE A O 1
ATOM 743 N N . PHE A 1 97 ? 8.087 -0.672 2.370 1.00 98.56 97 PHE A N 1
ATOM 744 C CA . PHE A 1 97 ? 8.645 -0.447 3.699 1.00 98.56 97 PHE A CA 1
ATOM 745 C C . PHE A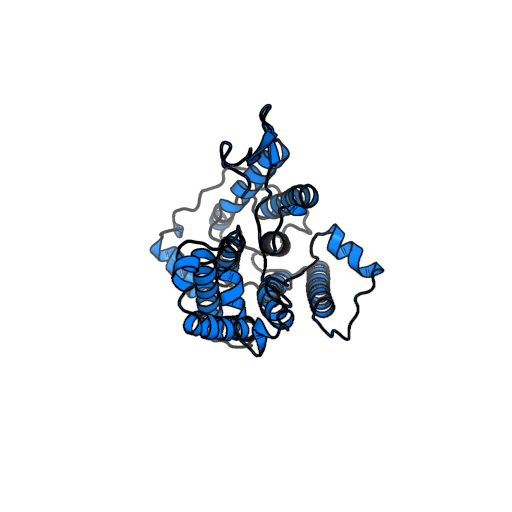 1 97 ? 7.783 0.533 4.502 1.00 98.56 97 PHE A C 1
ATOM 747 O O . PHE A 1 97 ? 7.382 0.220 5.622 1.00 98.56 97 PHE A O 1
ATOM 754 N N . SER A 1 98 ? 7.462 1.686 3.908 1.00 98.38 98 SER A N 1
ATOM 755 C CA . SER A 1 98 ? 6.733 2.761 4.572 1.00 98.38 98 SER A CA 1
ATOM 756 C C . SER A 1 98 ? 5.342 2.338 5.023 1.00 98.38 98 SER A C 1
ATOM 758 O O . SER A 1 98 ? 4.959 2.681 6.139 1.00 98.38 98 SER A O 1
ATOM 760 N N . VAL A 1 99 ? 4.618 1.573 4.196 1.00 98.12 99 VAL A N 1
ATOM 761 C CA . VAL A 1 99 ? 3.255 1.105 4.504 1.00 98.12 99 VAL A CA 1
ATOM 762 C C . VAL A 1 99 ? 3.186 0.434 5.869 1.00 98.12 99 VAL A C 1
ATOM 764 O O . VAL A 1 99 ? 2.261 0.703 6.621 1.00 98.12 99 VAL A O 1
ATOM 767 N N . TYR A 1 100 ? 4.148 -0.425 6.201 1.00 98.12 100 TYR A N 1
ATOM 768 C CA . TYR A 1 100 ? 4.102 -1.190 7.449 1.00 98.12 100 TYR A CA 1
ATOM 769 C C . TYR A 1 100 ? 4.897 -0.516 8.563 1.00 98.12 100 TYR A C 1
ATOM 771 O O . TYR A 1 100 ? 4.387 -0.378 9.671 1.00 98.12 100 TYR A O 1
ATOM 779 N N . PHE A 1 101 ? 6.101 -0.017 8.262 1.00 98.50 101 PHE A N 1
ATOM 780 C CA . PHE A 1 101 ? 6.963 0.588 9.274 1.00 98.50 101 PHE A CA 1
ATOM 781 C C . PHE A 1 101 ? 6.305 1.819 9.906 1.00 98.50 101 PHE A C 1
ATOM 783 O O . PHE A 1 101 ? 6.214 1.912 11.127 1.00 98.50 101 PHE A O 1
ATOM 790 N N . PHE A 1 102 ? 5.779 2.742 9.092 1.00 97.94 102 PHE A N 1
ATOM 791 C CA . PHE A 1 102 ? 5.091 3.915 9.631 1.00 97.94 102 PHE A CA 1
ATOM 792 C C . PHE A 1 102 ? 3.711 3.572 10.196 1.00 97.94 102 PHE A C 1
ATOM 794 O O . PHE A 1 102 ? 3.287 4.239 11.132 1.00 97.94 102 PHE A O 1
ATOM 801 N N . SER A 1 103 ? 3.039 2.515 9.718 1.00 97.25 103 SER A N 1
ATOM 802 C CA . SER A 1 103 ? 1.797 2.050 10.354 1.00 97.25 103 SER A CA 1
ATOM 803 C C . SER A 1 103 ? 2.034 1.612 11.798 1.00 97.25 103 SER A C 1
ATOM 805 O O . SER A 1 103 ? 1.318 2.064 12.692 1.00 97.25 103 SER A O 1
ATOM 807 N N . ALA A 1 104 ? 3.093 0.837 12.051 1.00 97.94 104 ALA A N 1
ATOM 808 C CA . ALA A 1 104 ? 3.482 0.444 13.403 1.00 97.94 104 ALA A CA 1
ATOM 809 C C . ALA A 1 104 ? 3.815 1.660 14.284 1.00 97.94 104 ALA A C 1
ATOM 811 O O . ALA A 1 104 ? 3.337 1.750 15.413 1.00 97.94 104 ALA A O 1
ATOM 812 N N . LEU A 1 105 ? 4.571 2.637 13.763 1.00 97.38 105 LEU A N 1
ATOM 813 C CA . LEU A 1 105 ? 4.903 3.860 14.510 1.00 97.38 105 LEU A CA 1
ATOM 814 C C . LEU A 1 105 ? 3.680 4.722 14.846 1.00 97.38 105 LEU A C 1
ATOM 816 O O . LEU A 1 105 ? 3.696 5.461 15.828 1.00 97.38 105 LEU A O 1
ATOM 820 N N . MET A 1 106 ? 2.624 4.650 14.037 1.00 97.31 106 MET A N 1
ATOM 821 C CA . MET A 1 106 ? 1.381 5.376 14.285 1.00 97.31 106 MET A CA 1
ATOM 822 C C . MET A 1 106 ? 0.498 4.692 15.337 1.00 97.31 106 MET A C 1
ATOM 824 O O . MET A 1 106 ? -0.311 5.373 15.962 1.00 97.31 106 MET A O 1
ATOM 828 N N . LYS A 1 107 ? 0.660 3.383 15.569 1.00 97.81 107 LYS A N 1
ATOM 829 C CA . LYS A 1 107 ? -0.089 2.575 16.552 1.00 97.81 107 LYS A CA 1
ATOM 830 C C . LYS A 1 107 ? 0.452 2.770 17.970 1.00 97.81 107 LYS A C 1
ATOM 832 O O . LYS A 1 107 ? 1.156 1.917 18.509 1.00 97.81 107 LYS A O 1
ATOM 837 N N . THR A 1 108 ? 0.134 3.921 18.558 1.00 97.00 108 THR A N 1
ATOM 838 C CA . THR A 1 108 ? 0.637 4.357 19.873 1.00 97.00 108 THR A CA 1
ATOM 839 C C . THR A 1 108 ? -0.341 4.149 21.031 1.00 97.00 108 THR A C 1
ATOM 841 O O . THR A 1 108 ? 0.031 4.365 22.183 1.00 97.00 108 THR A O 1
ATOM 844 N N . GLY A 1 109 ? -1.582 3.742 20.758 1.00 97.06 109 GLY A N 1
ATOM 845 C CA . GLY A 1 109 ? -2.601 3.474 21.771 1.00 97.06 109 GLY A CA 1
ATOM 846 C C . GLY A 1 109 ? -2.227 2.361 22.756 1.00 97.06 109 GLY A C 1
ATOM 847 O O . GLY A 1 109 ? -1.386 1.503 22.465 1.00 97.06 109 GLY A O 1
ATOM 848 N N . SER A 1 110 ? -2.847 2.364 23.944 1.00 97.56 110 SER A N 1
ATOM 849 C CA . SER A 1 110 ? -2.599 1.331 24.965 1.00 97.56 110 SER A CA 1
ATOM 850 C C . SER A 1 110 ? -3.041 -0.052 24.484 1.00 97.56 110 SER A C 1
ATOM 852 O O . SER A 1 110 ? -2.362 -1.041 24.744 1.00 97.56 110 SER A O 1
ATOM 854 N N . ASP A 1 111 ? -4.104 -0.103 23.686 1.00 97.94 111 ASP A N 1
ATOM 855 C CA . ASP A 1 111 ? -4.615 -1.275 22.983 1.00 97.94 111 ASP A CA 1
ATOM 856 C C . ASP A 1 111 ? -3.586 -1.922 22.047 1.00 97.94 111 ASP A C 1
ATOM 858 O O . ASP A 1 111 ? -3.614 -3.137 21.868 1.00 97.94 111 ASP A O 1
ATOM 862 N N . TRP A 1 112 ? -2.640 -1.155 21.505 1.00 98.06 112 TRP A N 1
ATOM 863 C CA . TRP A 1 112 ? -1.534 -1.680 20.701 1.00 98.06 112 TRP A CA 1
ATOM 864 C C . TRP A 1 112 ? -0.273 -1.995 21.505 1.00 98.06 112 TRP A C 1
ATOM 866 O O . TRP A 1 112 ? 0.426 -2.951 21.178 1.00 98.06 112 TRP A O 1
ATOM 876 N N . THR A 1 113 ? 0.043 -1.190 22.521 1.00 96.62 113 THR A N 1
ATOM 877 C CA . THR A 1 113 ? 1.396 -1.143 23.113 1.00 96.62 113 THR A CA 1
ATOM 878 C C . THR A 1 113 ? 1.508 -1.736 24.513 1.00 96.62 113 THR A C 1
ATOM 880 O O . THR A 1 113 ? 2.590 -2.167 24.908 1.00 96.62 113 THR A O 1
ATOM 883 N N . THR A 1 114 ? 0.418 -1.741 25.280 1.00 97.06 114 THR A N 1
ATOM 884 C CA . THR A 1 114 ? 0.433 -2.117 26.703 1.00 97.06 114 THR A CA 1
ATOM 885 C C . THR A 1 114 ? -0.567 -3.233 26.984 1.00 97.06 114 THR A C 1
ATOM 887 O O . THR A 1 114 ? -0.201 -4.293 27.489 1.00 97.06 114 THR A O 1
ATOM 890 N N . ASP A 1 115 ? -1.822 -3.018 26.596 1.00 97.12 115 ASP A N 1
ATOM 891 C CA . ASP A 1 115 ? -2.932 -3.942 26.818 1.00 97.12 115 ASP A CA 1
ATOM 892 C C . ASP A 1 115 ? -2.940 -5.054 25.759 1.00 97.12 115 ASP A C 1
ATOM 894 O O . ASP A 1 115 ? -3.329 -6.189 26.042 1.00 97.12 115 ASP A O 1
ATOM 898 N N . TYR A 1 116 ? -2.471 -4.732 24.545 1.00 98.12 116 TYR A N 1
ATOM 899 C CA . TYR A 1 116 ? -2.483 -5.602 23.364 1.00 98.12 116 TYR A CA 1
ATOM 900 C C . TYR A 1 116 ? -3.892 -6.097 22.989 1.00 98.12 116 TYR A C 1
ATOM 902 O O . TYR A 1 116 ? -4.058 -7.197 22.482 1.00 98.12 116 TYR A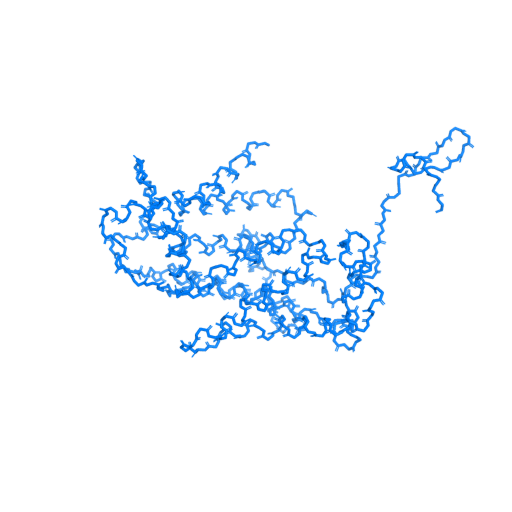 O 1
ATOM 910 N N . SER A 1 117 ? -4.925 -5.293 23.229 1.00 98.12 117 SER A N 1
ATOM 911 C CA . SER A 1 117 ? -6.333 -5.605 22.948 1.00 98.12 117 SER A CA 1
ATOM 912 C C . SER A 1 117 ? -6.827 -5.111 21.578 1.00 98.12 117 SER A C 1
ATOM 914 O O . SER A 1 117 ? -7.993 -5.307 21.240 1.00 98.12 117 SER A O 1
ATOM 916 N N . ALA A 1 118 ? -5.967 -4.501 20.759 1.00 98.25 118 ALA A N 1
ATOM 917 C CA . ALA A 1 118 ? -6.351 -3.874 19.494 1.00 98.25 118 ALA A CA 1
ATOM 918 C C . ALA A 1 118 ? -7.084 -4.810 18.520 1.00 98.25 118 ALA A C 1
ATOM 920 O O . ALA A 1 118 ? -8.140 -4.443 18.008 1.00 98.25 118 ALA A O 1
ATOM 921 N N . LEU A 1 119 ? -6.583 -6.029 18.273 1.00 98.00 119 LEU A N 1
ATOM 922 C CA . LEU A 1 119 ? -7.281 -6.954 17.370 1.00 98.00 119 LEU A CA 1
ATOM 923 C C . LEU A 1 119 ? -8.602 -7.451 17.953 1.00 98.00 119 LEU A C 1
ATOM 925 O O . LEU A 1 119 ? -9.516 -7.710 17.179 1.00 98.00 119 LEU A O 1
ATOM 929 N N . TYR A 1 120 ? -8.721 -7.544 19.281 1.00 98.00 120 TYR A N 1
ATOM 930 C CA . TYR A 1 120 ? -9.991 -7.864 19.932 1.00 98.00 120 TYR A CA 1
ATOM 931 C C . TYR A 1 120 ? -11.046 -6.796 19.645 1.00 98.00 120 TYR A C 1
ATOM 933 O O . TYR A 1 120 ? -12.145 -7.144 19.222 1.00 98.00 120 TYR A O 1
ATOM 941 N N . TYR A 1 121 ? -10.691 -5.516 19.773 1.00 97.69 121 TYR A N 1
ATOM 942 C CA . TYR A 1 121 ? -11.590 -4.429 19.384 1.00 97.69 121 TYR A CA 1
ATOM 943 C C . TYR A 1 121 ? -11.841 -4.401 17.874 1.00 97.69 121 TYR A C 1
ATOM 945 O O . TYR A 1 121 ? -12.964 -4.196 17.443 1.00 97.69 121 TYR A O 1
ATOM 953 N N . ALA A 1 122 ? -10.837 -4.680 17.040 1.00 97.00 122 ALA A N 1
ATOM 954 C CA . ALA A 1 122 ? -11.031 -4.671 15.592 1.00 97.00 122 ALA A CA 1
ATOM 955 C C . ALA A 1 122 ? -12.050 -5.728 15.135 1.00 97.00 122 ALA A C 1
ATOM 957 O O . ALA A 1 122 ? -12.902 -5.431 14.300 1.00 97.00 122 ALA A O 1
ATOM 958 N N . VAL A 1 123 ? -11.988 -6.951 15.680 1.00 97.06 123 VAL A N 1
ATOM 959 C CA . VAL A 1 123 ? -12.950 -8.015 15.337 1.00 97.06 123 VAL A CA 1
ATOM 960 C C . VAL A 1 123 ? -14.282 -7.901 16.084 1.00 97.06 123 VAL A C 1
ATOM 962 O O . VAL A 1 123 ? -15.208 -8.631 15.738 1.00 97.06 123 VAL A O 1
ATOM 965 N N . SER A 1 124 ? -14.401 -7.009 17.077 1.00 96.19 124 SER A N 1
ATOM 966 C CA . SER A 1 124 ? -15.682 -6.715 17.734 1.00 96.19 124 SER A CA 1
ATOM 967 C C . SER A 1 124 ? -16.562 -5.763 16.927 1.00 96.19 124 SER A C 1
ATOM 969 O O . SER A 1 124 ? -17.746 -5.656 17.218 1.00 96.19 124 SER A O 1
ATOM 971 N N . LEU A 1 125 ? -15.994 -5.073 15.932 1.00 95.19 125 LEU A N 1
ATOM 972 C CA . LEU A 1 125 ? -16.722 -4.167 15.047 1.00 95.19 125 LEU A CA 1
ATOM 973 C C . LEU A 1 125 ? -17.500 -4.979 14.004 1.00 95.19 125 LEU A C 1
ATOM 975 O O . LEU A 1 125 ? -16.931 -5.503 13.038 1.00 95.19 125 LEU A O 1
ATOM 979 N N . ASP A 1 126 ? -18.813 -5.072 14.182 1.00 91.38 126 ASP A N 1
ATOM 980 C CA . ASP A 1 126 ? -19.723 -5.826 13.322 1.00 91.38 126 ASP A CA 1
ATOM 981 C C . ASP A 1 126 ? -19.702 -5.375 11.857 1.00 91.38 126 ASP A C 1
ATOM 983 O O . ASP A 1 126 ? -19.903 -6.202 10.962 1.00 91.38 126 ASP A O 1
ATOM 987 N N . GLN A 1 127 ? -19.429 -4.096 11.589 1.00 91.12 127 GLN A N 1
ATOM 988 C CA . GLN A 1 127 ? -19.336 -3.565 10.224 1.00 91.12 127 GLN A CA 1
ATOM 989 C C . GLN A 1 127 ? -18.181 -4.161 9.410 1.00 91.12 127 GLN A C 1
ATOM 991 O O . GLN A 1 127 ? -18.250 -4.182 8.178 1.00 91.12 127 GLN A O 1
ATOM 996 N N . ILE A 1 128 ? -17.110 -4.608 10.072 1.00 93.38 128 ILE A N 1
ATOM 997 C CA . ILE A 1 128 ? -15.890 -5.080 9.404 1.00 93.38 128 ILE A CA 1
ATOM 998 C C . ILE A 1 128 ? -15.521 -6.521 9.761 1.00 93.38 128 ILE A C 1
ATOM 1000 O O . ILE A 1 128 ? -14.720 -7.123 9.051 1.00 93.38 128 ILE A O 1
ATOM 1004 N N . ALA A 1 129 ? -16.081 -7.110 10.814 1.00 96.19 129 ALA A N 1
ATOM 1005 C CA . ALA A 1 129 ? -15.782 -8.481 11.206 1.00 96.19 129 ALA A CA 1
ATOM 1006 C C . ALA A 1 129 ? -16.305 -9.504 10.179 1.00 96.19 129 ALA A C 1
ATOM 1008 O O . ALA A 1 129 ? -17.504 -9.601 9.906 1.00 96.19 129 ALA A O 1
ATOM 1009 N N . LEU A 1 130 ? -15.401 -10.326 9.641 1.00 96.81 130 LEU A N 1
ATOM 1010 C CA . LEU A 1 130 ? -15.726 -11.459 8.766 1.00 96.81 130 LEU A CA 1
ATOM 1011 C C . LEU A 1 130 ? -15.979 -12.738 9.585 1.00 96.81 130 LEU A C 1
ATOM 1013 O O . LEU A 1 130 ? -15.650 -12.777 10.772 1.00 96.81 130 LEU A O 1
ATOM 1017 N N . PRO A 1 131 ? -16.519 -13.821 8.987 1.00 97.25 131 PRO A N 1
ATOM 1018 C CA . PRO A 1 131 ? -16.842 -15.046 9.724 1.00 97.25 131 PRO A CA 1
ATOM 1019 C C . PRO A 1 131 ? -15.690 -15.624 10.559 1.00 97.25 131 PRO A C 1
ATOM 1021 O O . PRO A 1 131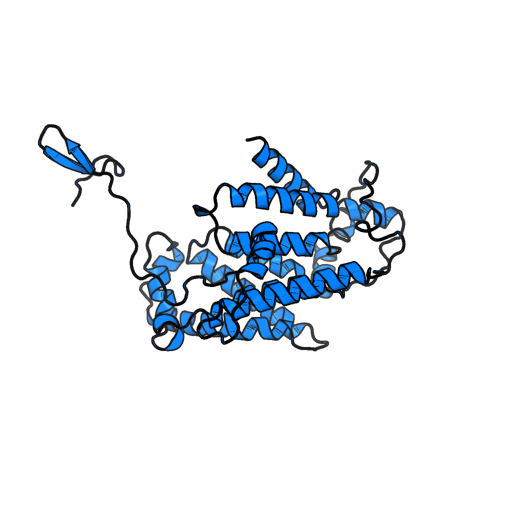 ? -15.921 -16.042 11.691 1.00 97.25 131 PRO A O 1
ATOM 1024 N N . LEU A 1 132 ? -14.444 -15.603 10.059 1.00 97.31 132 LEU A N 1
ATOM 1025 C CA . LEU A 1 132 ? -13.295 -16.036 10.864 1.00 97.31 132 LEU A CA 1
ATOM 1026 C C . LEU A 1 132 ? -13.003 -15.058 12.009 1.00 97.31 132 LEU A C 1
ATOM 1028 O O . LEU A 1 132 ? -12.666 -15.502 13.097 1.00 97.31 132 LEU A O 1
ATOM 1032 N N . GLY A 1 133 ? -13.160 -13.749 11.800 1.00 97.44 133 GLY A N 1
ATOM 1033 C CA . GLY A 1 133 ? -13.014 -12.748 12.862 1.00 97.44 133 GLY A CA 1
ATOM 1034 C C . GLY A 1 133 ? -14.006 -12.988 14.000 1.00 97.44 133 GLY A C 1
ATOM 1035 O O . GLY A 1 133 ? -13.608 -13.032 15.160 1.00 97.44 133 GLY A O 1
ATOM 1036 N N . LYS A 1 134 ? -15.268 -13.279 13.660 1.00 96.31 134 LYS A N 1
ATOM 1037 C CA . LYS A 1 134 ? -16.312 -13.645 14.634 1.00 96.31 134 LYS A CA 1
ATOM 1038 C C . LYS A 1 134 ? -16.008 -14.959 15.357 1.00 96.31 134 LYS A C 1
ATOM 1040 O O . LYS A 1 134 ? -16.301 -15.081 16.539 1.00 96.31 134 LYS A O 1
ATOM 1045 N N . LEU A 1 135 ? -15.383 -15.922 14.676 1.00 97.75 135 LEU A N 1
ATOM 1046 C CA . LEU A 1 135 ? -14.915 -17.166 15.295 1.00 97.75 135 LEU A CA 1
ATOM 1047 C C . LEU A 1 135 ? -13.727 -16.937 16.242 1.00 97.75 135 LEU A C 1
ATOM 1049 O O . LEU A 1 135 ? -13.612 -17.624 17.251 1.00 97.75 135 LEU A O 1
ATOM 1053 N N . LEU A 1 136 ? -12.854 -15.973 15.941 1.00 97.50 136 LEU A N 1
ATOM 1054 C CA . LEU A 1 136 ? -11.724 -15.606 16.796 1.00 97.50 136 LEU A CA 1
ATOM 1055 C C . LEU A 1 136 ? -12.147 -14.763 18.005 1.00 97.50 136 LEU A C 1
ATOM 1057 O O . LEU A 1 136 ? -11.486 -14.842 19.037 1.00 97.50 136 LEU A O 1
ATOM 1061 N N . TYR A 1 137 ? -13.225 -13.982 17.893 1.00 97.56 137 TYR A N 1
ATOM 1062 C CA . TYR A 1 137 ? -13.663 -13.009 18.902 1.00 97.56 137 TYR A CA 1
ATOM 1063 C C . TYR A 1 137 ? -13.765 -13.558 20.342 1.00 97.56 137 TYR A C 1
ATOM 1065 O O . TYR A 1 137 ? -13.238 -12.909 21.248 1.00 97.56 137 TYR A O 1
ATOM 1073 N N . PRO A 1 138 ? -14.319 -14.764 20.595 1.00 98.19 138 PRO A N 1
ATOM 1074 C CA . PRO A 1 138 ? -14.363 -15.337 21.945 1.00 98.19 138 PRO A CA 1
ATOM 1075 C C . PRO A 1 138 ? -12.985 -15.674 22.541 1.00 98.19 138 PRO A C 1
ATOM 1077 O O . PRO A 1 138 ? -12.860 -15.881 23.748 1.00 98.19 138 PRO A O 1
ATOM 1080 N N . HIS A 1 139 ? -11.936 -15.755 21.720 1.00 98.19 139 HIS A N 1
ATOM 1081 C CA . HIS A 1 139 ? 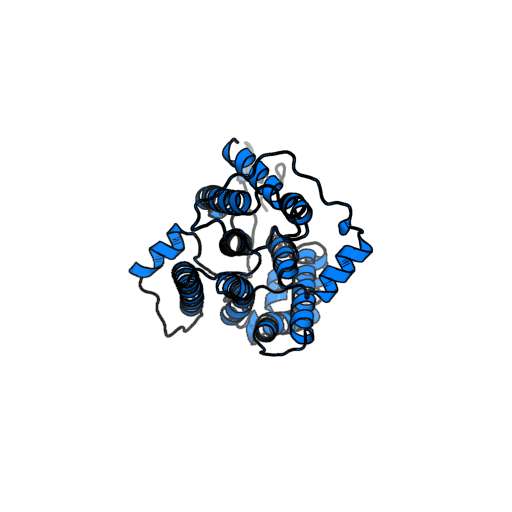-10.591 -16.157 22.124 1.00 98.19 139 HIS A CA 1
ATOM 1082 C C . HIS A 1 139 ? -9.703 -14.937 22.408 1.00 98.19 139 HIS A C 1
ATOM 1084 O O . HIS A 1 139 ? -8.732 -14.671 21.697 1.00 98.19 139 HIS A O 1
ATOM 1090 N N . TYR A 1 140 ? -10.016 -14.212 23.484 1.00 98.12 140 TYR A N 1
ATOM 1091 C CA . TYR A 1 140 ? -9.321 -12.976 23.866 1.00 98.12 140 TYR A CA 1
ATOM 1092 C C . TYR A 1 140 ? -7.788 -13.116 23.931 1.00 98.12 140 TYR A C 1
ATOM 1094 O O . TYR A 1 140 ? -7.078 -12.346 23.290 1.00 98.12 140 TYR A O 1
ATOM 1102 N N . GLU A 1 141 ? -7.258 -14.127 24.630 1.00 98.38 141 GLU A N 1
ATOM 1103 C CA . GLU A 1 141 ? -5.799 -14.303 24.761 1.00 98.38 141 GLU A CA 1
ATOM 1104 C C . GLU A 1 141 ? -5.110 -14.581 23.416 1.00 98.38 141 GLU A C 1
ATOM 1106 O O . GLU A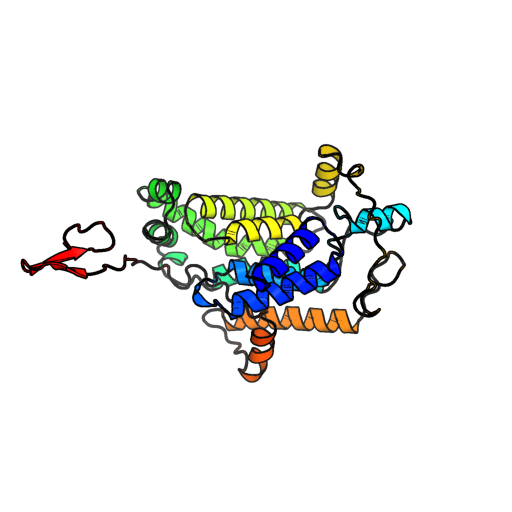 1 141 ? -3.989 -14.128 23.183 1.00 98.38 141 GLU A O 1
ATOM 1111 N N . LEU A 1 142 ? -5.792 -15.266 22.489 1.00 98.38 142 LEU A N 1
ATOM 1112 C CA . LEU A 1 142 ? -5.276 -15.466 21.136 1.00 98.38 142 LEU A CA 1
ATOM 1113 C C . LEU A 1 142 ? -5.174 -14.127 20.399 1.00 98.38 142 LEU A C 1
ATOM 1115 O O . LEU A 1 142 ? -4.124 -13.814 19.842 1.00 98.38 142 LEU A O 1
ATOM 1119 N N . LEU A 1 143 ? -6.233 -13.315 20.426 1.00 98.50 143 LEU A N 1
ATOM 1120 C CA . LEU A 1 143 ? -6.247 -11.988 19.799 1.00 98.50 143 LEU A CA 1
ATOM 1121 C C . LEU A 1 143 ? -5.227 -11.040 20.435 1.00 98.50 143 LEU A C 1
ATOM 1123 O O . LEU A 1 143 ? -4.622 -10.225 19.734 1.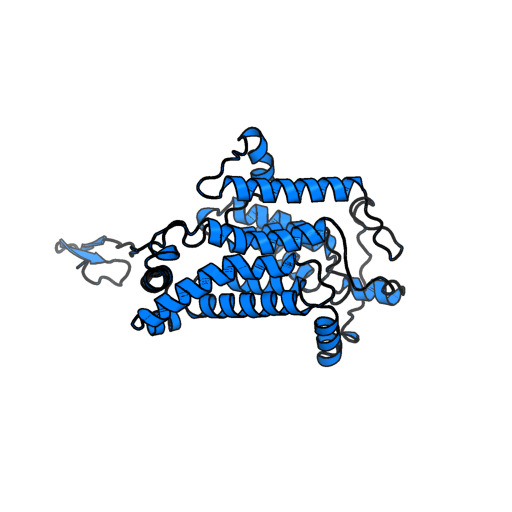00 98.50 143 LEU A O 1
ATOM 1127 N N . ARG A 1 144 ? -4.971 -11.194 21.734 1.00 98.56 144 ARG A N 1
ATOM 1128 C CA . ARG A 1 144 ? -3.941 -10.447 22.453 1.00 98.56 144 ARG A CA 1
ATOM 1129 C C . ARG A 1 144 ? -2.534 -10.779 21.961 1.00 98.56 144 ARG A C 1
ATOM 1131 O O . ARG A 1 144 ? -1.762 -9.885 21.613 1.00 98.56 144 ARG A O 1
ATOM 1138 N N . VAL A 1 145 ? -2.217 -12.069 21.841 1.00 98.56 145 VAL A N 1
ATOM 1139 C CA . VAL A 1 145 ? -0.939 -12.531 21.270 1.00 98.56 145 VAL A CA 1
ATOM 1140 C C . VAL A 1 145 ? -0.808 -12.112 19.804 1.00 98.56 145 VAL A C 1
ATOM 1142 O O . VAL A 1 145 ? 0.244 -11.625 19.393 1.00 98.56 145 VAL A O 1
ATOM 1145 N N . LEU A 1 146 ? -1.874 -12.239 19.010 1.00 98.38 146 LEU A N 1
ATOM 1146 C CA . LEU A 1 146 ? -1.873 -11.812 17.609 1.00 98.38 146 LEU A CA 1
ATOM 1147 C C . LEU A 1 146 ? -1.683 -10.297 17.462 1.00 98.38 146 LEU A C 1
ATOM 1149 O O . LEU A 1 146 ? -1.025 -9.872 16.515 1.00 98.38 146 LEU A O 1
ATOM 1153 N N . THR A 1 147 ? -2.194 -9.488 18.394 1.00 98.62 147 THR A N 1
ATOM 1154 C CA . THR A 1 147 ? -1.968 -8.033 18.419 1.00 98.62 147 THR A CA 1
ATOM 1155 C C . THR A 1 147 ? -0.487 -7.725 18.610 1.00 98.62 147 THR A C 1
ATOM 1157 O O . THR A 1 147 ? 0.094 -6.987 17.813 1.00 98.62 147 THR A O 1
ATOM 1160 N N . PHE A 1 148 ? 0.148 -8.353 19.606 1.00 98.50 148 PHE A N 1
ATOM 1161 C CA . PHE A 1 148 ? 1.589 -8.234 19.843 1.00 98.50 148 PHE A CA 1
ATOM 1162 C C . PHE A 1 148 ? 2.406 -8.646 18.609 1.00 98.50 148 PHE A C 1
ATOM 1164 O O . PHE A 1 148 ? 3.294 -7.911 18.174 1.00 98.50 148 PHE A O 1
ATOM 1171 N N . ILE A 1 149 ? 2.085 -9.800 18.010 1.00 98.38 149 ILE A N 1
ATOM 1172 C CA . ILE A 1 149 ? 2.768 -10.301 16.809 1.00 98.38 149 ILE A CA 1
ATOM 1173 C C . ILE A 1 149 ? 2.592 -9.329 15.643 1.00 98.38 149 ILE A C 1
ATOM 1175 O O . ILE A 1 149 ? 3.566 -9.033 14.959 1.00 98.38 149 ILE A O 1
ATOM 1179 N N . THR A 1 150 ? 1.377 -8.828 15.417 1.00 98.19 150 THR A N 1
ATOM 1180 C CA . THR A 1 150 ? 1.062 -7.910 14.313 1.00 98.19 150 THR A CA 1
ATOM 1181 C C . THR A 1 150 ? 1.880 -6.632 14.418 1.00 98.19 150 THR A C 1
ATOM 1183 O O . THR A 1 150 ? 2.526 -6.244 13.447 1.00 98.19 150 THR A O 1
ATOM 1186 N N . TRP A 1 151 ? 1.926 -6.024 15.605 1.00 98.19 151 TRP A N 1
ATOM 1187 C CA . TRP A 1 151 ? 2.675 -4.790 15.830 1.00 98.19 151 TRP A CA 1
ATOM 1188 C C . TRP A 1 151 ? 4.176 -4.973 15.552 1.00 98.19 151 TRP A C 1
ATOM 1190 O O . TRP A 1 151 ? 4.772 -4.224 14.776 1.00 98.19 151 TRP A O 1
ATOM 1200 N N . TRP A 1 152 ? 4.790 -6.027 16.105 1.00 98.25 152 TRP A N 1
ATOM 1201 C CA . TRP A 1 152 ? 6.210 -6.312 15.867 1.00 98.25 152 TRP A CA 1
ATOM 1202 C C . TRP A 1 152 ? 6.503 -6.762 14.436 1.00 98.25 152 TRP A C 1
ATOM 1204 O O . TRP A 1 152 ? 7.563 -6.435 13.903 1.00 98.25 152 TRP A O 1
ATOM 1214 N N . ALA A 1 153 ? 5.589 -7.488 13.794 1.00 98.44 153 ALA A N 1
ATOM 1215 C CA . ALA A 1 153 ? 5.728 -7.885 12.399 1.00 98.44 153 ALA A CA 1
ATOM 1216 C C . ALA A 1 153 ? 5.731 -6.657 11.481 1.00 98.44 153 ALA A C 1
ATOM 1218 O O . ALA A 1 153 ? 6.615 -6.538 10.632 1.00 98.44 153 ALA A O 1
ATOM 1219 N N . GLU A 1 154 ? 4.803 -5.721 11.684 1.00 98.44 154 GLU A N 1
ATOM 1220 C CA . GLU A 1 154 ? 4.746 -4.467 10.929 1.00 98.44 154 GLU A CA 1
ATOM 1221 C C . GLU A 1 154 ? 5.987 -3.593 11.141 1.00 98.44 154 GLU A C 1
ATOM 1223 O O . GLU A 1 154 ? 6.451 -2.966 10.192 1.00 98.44 154 GLU A O 1
ATOM 1228 N N . LEU A 1 155 ? 6.566 -3.585 12.346 1.00 98.25 155 LEU A N 1
ATOM 1229 C CA . LEU A 1 155 ? 7.778 -2.818 12.634 1.00 98.25 155 LEU A CA 1
ATOM 1230 C C . LEU A 1 155 ? 9.048 -3.480 12.073 1.00 98.25 155 LEU A C 1
ATOM 1232 O O . LEU A 1 155 ? 9.878 -2.818 11.447 1.00 98.25 155 LEU A O 1
ATOM 1236 N N . LEU A 1 156 ? 9.235 -4.780 12.315 1.00 98.62 156 LEU A N 1
ATOM 1237 C CA . LEU A 1 156 ? 10.516 -5.459 12.092 1.00 98.62 156 LEU A CA 1
ATOM 1238 C C . LEU A 1 156 ? 10.645 -6.089 10.711 1.00 98.62 156 LEU A C 1
ATOM 1240 O O . LEU A 1 156 ? 11.737 -6.058 10.139 1.00 98.62 156 LEU A O 1
ATOM 1244 N N . LEU A 1 157 ? 9.574 -6.665 10.153 1.00 98.50 157 LEU A N 1
ATOM 1245 C CA . LEU A 1 157 ? 9.668 -7.322 8.847 1.00 98.50 157 LEU A CA 1
ATOM 1246 C C . LEU A 1 157 ? 10.142 -6.348 7.756 1.00 98.50 157 LEU A C 1
ATOM 1248 O O . LEU A 1 157 ? 11.044 -6.729 7.005 1.00 98.50 157 LEU A O 1
ATOM 1252 N N . PRO A 1 158 ? 9.637 -5.102 7.648 1.00 98.19 158 PRO A N 1
ATOM 1253 C CA . PRO A 1 158 ? 10.097 -4.160 6.626 1.00 98.19 158 PRO A CA 1
ATOM 1254 C C . PRO A 1 158 ? 11.597 -3.879 6.664 1.00 98.19 158 PRO A C 1
ATOM 1256 O O . PRO A 1 158 ? 12.212 -3.714 5.610 1.00 98.19 158 PRO A O 1
ATOM 1259 N N . ILE A 1 159 ? 12.214 -3.876 7.849 1.00 98.19 159 ILE A N 1
ATOM 1260 C CA . ILE A 1 159 ? 13.656 -3.638 8.015 1.00 98.19 159 ILE A CA 1
ATOM 1261 C C . ILE A 1 159 ? 14.469 -4.695 7.253 1.00 98.19 159 ILE A C 1
ATOM 1263 O O . ILE A 1 159 ? 15.516 -4.380 6.682 1.00 98.19 159 ILE A O 1
ATOM 1267 N N . LEU A 1 160 ? 13.955 -5.925 7.141 1.00 97.50 160 LEU A N 1
ATOM 1268 C CA . LEU A 1 160 ? 14.591 -7.006 6.382 1.00 97.50 160 LEU A CA 1
ATOM 1269 C C . LEU A 1 160 ? 14.777 -6.670 4.894 1.00 97.50 160 LEU A C 1
ATOM 1271 O O . LEU A 1 160 ? 15.696 -7.203 4.268 1.00 97.50 160 LEU A O 1
ATOM 1275 N N . LEU A 1 161 ? 13.949 -5.785 4.321 1.00 95.56 161 LEU A N 1
ATOM 1276 C CA . LEU A 1 161 ? 14.098 -5.322 2.935 1.00 95.56 161 LEU A CA 1
ATOM 1277 C C . LEU A 1 161 ? 15.322 -4.427 2.727 1.00 95.56 161 LEU A C 1
ATOM 1279 O O . LEU A 1 161 ? 15.827 -4.350 1.606 1.00 95.56 161 LEU A O 1
ATOM 1283 N N . LEU A 1 162 ? 15.778 -3.749 3.782 1.00 95.50 162 LEU A N 1
ATOM 1284 C CA . LEU A 1 162 ? 16.869 -2.776 3.727 1.00 95.50 162 LEU A CA 1
ATOM 1285 C C . LEU A 1 162 ? 18.223 -3.379 4.115 1.00 95.50 162 LEU A C 1
ATOM 1287 O O . LEU A 1 162 ? 19.253 -2.730 3.938 1.00 95.50 162 LEU A O 1
ATOM 1291 N N . LEU A 1 163 ? 18.242 -4.618 4.615 1.00 93.06 163 LEU A N 1
ATOM 1292 C CA . LEU A 1 163 ? 19.483 -5.293 4.979 1.00 93.06 163 LEU A CA 1
ATOM 1293 C C . LEU A 1 163 ? 20.374 -5.485 3.736 1.00 93.06 163 LEU A C 1
ATOM 1295 O O . LEU A 1 163 ? 19.944 -6.128 2.771 1.00 93.06 163 LEU A O 1
ATOM 1299 N N . PRO A 1 164 ? 21.631 -4.997 3.745 1.00 88.88 164 PRO A N 1
ATOM 1300 C CA . PRO A 1 164 ? 22.548 -5.087 2.610 1.00 88.88 164 PRO A CA 1
ATOM 1301 C C . PRO A 1 164 ? 23.176 -6.486 2.517 1.00 88.88 164 PRO A C 1
ATOM 1303 O O . PRO A 1 164 ? 24.386 -6.667 2.632 1.00 88.88 164 PRO A O 1
ATOM 1306 N N . THR A 1 165 ? 22.342 -7.507 2.336 1.00 88.12 165 THR A N 1
ATOM 1307 C CA . THR A 1 165 ? 22.769 -8.905 2.253 1.00 88.12 165 THR A CA 1
ATOM 1308 C C . THR A 1 165 ? 22.755 -9.424 0.818 1.00 88.12 165 THR A C 1
ATOM 1310 O O . THR A 1 165 ? 21.940 -9.026 -0.014 1.00 88.12 165 THR A O 1
ATOM 1313 N N . LYS A 1 166 ? 23.655 -10.368 0.529 1.00 86.06 166 LYS A N 1
ATOM 1314 C CA . LYS A 1 166 ? 23.633 -11.157 -0.714 1.00 86.06 166 LYS A CA 1
ATOM 1315 C C . LYS A 1 166 ? 22.591 -12.281 -0.665 1.00 86.06 166 LYS A C 1
ATOM 1317 O O . LYS A 1 166 ? 22.248 -12.840 -1.702 1.00 86.06 166 LYS A O 1
ATOM 1322 N N . SER A 1 167 ? 22.114 -12.633 0.531 1.00 90.56 167 SER A N 1
ATOM 1323 C CA . SER A 1 167 ? 21.116 -13.681 0.725 1.00 90.56 167 SER A CA 1
ATOM 1324 C C . SER A 1 167 ? 19.714 -13.168 0.411 1.00 90.56 167 SER A C 1
ATOM 1326 O O . SER A 1 167 ? 19.313 -12.101 0.866 1.00 90.56 167 SER A O 1
ATOM 1328 N N . TYR A 1 168 ? 18.926 -13.972 -0.302 1.00 92.31 168 TYR A N 1
ATOM 1329 C CA . TYR A 1 168 ? 17.502 -13.691 -0.497 1.00 92.31 168 TYR A CA 1
ATOM 1330 C C . TYR A 1 168 ? 16.655 -14.005 0.743 1.00 92.31 168 TYR A C 1
ATOM 1332 O O . TYR A 1 168 ? 15.476 -13.659 0.757 1.00 92.31 168 TYR A O 1
ATOM 1340 N N . LEU A 1 169 ? 17.226 -14.641 1.774 1.00 95.44 169 LEU A N 1
ATOM 1341 C CA . LEU A 1 169 ? 16.479 -15.120 2.935 1.00 95.44 169 LEU A CA 1
ATOM 1342 C C . LEU A 1 169 ? 15.707 -14.005 3.664 1.00 95.44 169 LEU A C 1
ATOM 1344 O O . LEU A 1 169 ? 14.501 -14.179 3.811 1.00 95.44 169 LEU A O 1
ATOM 1348 N N . PRO A 1 170 ? 16.293 -12.848 4.046 1.00 95.81 170 PRO A N 1
ATOM 1349 C CA . PRO A 1 170 ? 15.527 -11.803 4.737 1.00 95.81 170 PRO A CA 1
ATOM 1350 C C . PRO A 1 170 ? 14.354 -11.278 3.907 1.00 95.81 170 PRO A C 1
ATOM 1352 O O . PRO A 1 170 ? 13.258 -11.079 4.422 1.00 95.81 170 PRO A O 1
ATOM 1355 N N . ARG A 1 171 ? 14.550 -11.145 2.589 1.00 95.31 171 ARG A N 1
ATOM 1356 C CA . ARG A 1 171 ? 13.485 -10.751 1.664 1.00 95.31 171 ARG A CA 1
ATOM 1357 C C . ARG A 1 171 ? 12.377 -11.801 1.585 1.00 95.31 171 ARG A C 1
ATOM 1359 O O . ARG A 1 171 ? 11.210 -11.440 1.533 1.00 95.31 171 ARG A O 1
ATOM 1366 N N . LEU A 1 172 ? 12.721 -13.088 1.563 1.00 96.75 172 LEU A N 1
ATOM 1367 C CA . LEU A 1 172 ? 11.735 -14.172 1.556 1.00 96.75 172 LEU A CA 1
ATOM 1368 C C . LEU A 1 172 ? 10.957 -14.230 2.871 1.00 96.75 172 LEU A C 1
ATOM 1370 O O . LEU A 1 172 ? 9.742 -14.383 2.829 1.00 96.75 172 LEU A O 1
ATOM 1374 N N . VAL A 1 173 ? 11.633 -14.057 4.010 1.00 98.12 173 VAL A N 1
ATOM 1375 C CA . VAL A 1 173 ? 10.989 -13.966 5.329 1.00 98.12 173 VAL A CA 1
ATOM 1376 C C . VAL A 1 173 ? 10.010 -12.794 5.360 1.00 98.12 173 VAL A C 1
ATOM 1378 O O . VAL A 1 173 ? 8.868 -12.988 5.763 1.00 98.12 173 VAL A O 1
ATOM 1381 N N . PHE A 1 174 ? 10.404 -11.621 4.849 1.00 98.31 174 PHE A N 1
ATOM 1382 C CA . PHE A 1 174 ? 9.487 -10.494 4.671 1.00 98.31 174 PHE A CA 1
ATOM 1383 C C . PHE A 1 174 ? 8.280 -10.875 3.804 1.00 98.31 174 PHE A C 1
ATOM 1385 O O . PHE A 1 174 ? 7.147 -10.727 4.243 1.00 98.31 174 PHE A O 1
ATOM 1392 N N . ILE A 1 175 ? 8.500 -11.399 2.593 1.00 98.31 175 ILE A N 1
ATOM 1393 C CA . ILE A 1 175 ? 7.414 -11.720 1.652 1.00 98.31 175 ILE A CA 1
ATOM 1394 C C . ILE A 1 175 ? 6.429 -12.718 2.266 1.00 98.31 175 ILE A C 1
ATOM 1396 O O . ILE A 1 175 ? 5.224 -12.492 2.204 1.00 98.31 175 ILE A O 1
ATOM 1400 N N . VAL A 1 176 ? 6.925 -13.804 2.865 1.00 98.31 176 VAL A N 1
ATOM 1401 C CA . VAL A 1 176 ? 6.078 -14.833 3.484 1.00 98.31 176 VAL A CA 1
ATOM 1402 C C . VAL A 1 176 ? 5.359 -14.273 4.708 1.00 98.31 176 VAL A C 1
ATOM 1404 O O . VAL A 1 176 ? 4.149 -14.447 4.819 1.00 98.31 176 VAL A O 1
ATOM 1407 N N . GLY A 1 177 ? 6.065 -13.561 5.590 1.00 98.44 177 GLY A N 1
ATOM 1408 C CA . GLY A 1 177 ? 5.476 -12.955 6.784 1.00 98.44 177 GLY A CA 1
ATOM 1409 C C . GLY A 1 177 ? 4.362 -11.966 6.442 1.00 98.44 177 GLY A C 1
ATOM 1410 O O . GLY A 1 177 ? 3.259 -12.079 6.969 1.00 98.44 177 GLY A O 1
ATOM 1411 N N . MET A 1 178 ? 4.599 -11.067 5.484 1.00 98.25 178 MET A N 1
ATOM 1412 C CA . MET A 1 178 ? 3.579 -10.115 5.038 1.00 98.25 178 MET A CA 1
ATOM 1413 C C . MET A 1 178 ? 2.427 -10.800 4.303 1.00 98.25 178 MET A C 1
ATOM 1415 O O . MET A 1 178 ? 1.278 -10.402 4.472 1.00 98.25 178 MET A O 1
ATOM 1419 N N . ALA A 1 179 ? 2.695 -11.840 3.508 1.00 98.31 179 ALA A N 1
ATOM 1420 C CA . ALA A 1 179 ? 1.637 -12.596 2.844 1.00 98.31 179 ALA A CA 1
ATOM 1421 C C . ALA A 1 179 ? 0.714 -13.297 3.853 1.00 98.31 179 ALA A C 1
ATOM 1423 O O . ALA A 1 179 ? -0.502 -13.269 3.663 1.00 98.31 179 ALA A O 1
ATOM 1424 N N . LEU A 1 180 ? 1.276 -13.872 4.924 1.00 98.31 180 LEU A N 1
ATOM 1425 C CA . LEU A 1 180 ? 0.523 -14.485 6.021 1.00 98.31 180 LEU A CA 1
ATOM 1426 C C . LEU A 1 180 ? -0.253 -13.448 6.833 1.00 98.31 180 LEU A C 1
ATOM 1428 O O . LEU A 1 180 ? -1.407 -13.698 7.170 1.00 98.31 180 LEU A O 1
ATOM 1432 N N . LEU A 1 181 ? 0.336 -12.277 7.096 1.00 97.69 181 LEU A N 1
ATOM 1433 C CA . LEU A 1 181 ? -0.366 -11.176 7.755 1.00 97.69 181 LEU A CA 1
ATOM 1434 C C . LEU A 1 181 ? -1.599 -10.752 6.941 1.00 97.69 181 LEU A C 1
ATOM 1436 O O . LEU A 1 181 ? -2.704 -10.702 7.473 1.00 97.69 181 LEU A O 1
ATOM 1440 N N . HIS A 1 182 ? -1.438 -10.539 5.632 1.00 97.50 182 HIS A N 1
ATOM 1441 C CA . HIS A 1 182 ? -2.551 -10.225 4.725 1.00 97.50 182 HIS A CA 1
ATOM 1442 C C . HIS A 1 182 ? -3.592 -11.337 4.642 1.00 97.50 182 HIS A C 1
ATOM 1444 O O . HIS A 1 182 ? -4.785 -11.049 4.577 1.00 97.50 182 HIS A O 1
ATOM 1450 N N . LEU A 1 183 ? -3.173 -12.604 4.677 1.00 97.69 183 LEU A N 1
ATOM 1451 C CA . LEU A 1 183 ? -4.097 -13.736 4.738 1.00 97.69 183 LEU A CA 1
ATOM 1452 C C . LEU A 1 183 ? -4.925 -13.701 6.031 1.00 97.69 183 LEU A C 1
ATOM 1454 O O . LEU A 1 183 ? -6.145 -13.820 5.975 1.00 97.69 183 LEU A O 1
ATOM 1458 N N . GLY A 1 184 ? -4.279 -13.478 7.177 1.00 96.94 184 GLY A N 1
ATOM 1459 C CA . GLY A 1 184 ? -4.944 -13.370 8.476 1.00 96.94 184 GLY A CA 1
ATOM 1460 C C . GLY A 1 184 ? -5.936 -12.209 8.534 1.00 96.94 184 GLY A C 1
ATOM 1461 O O . GLY A 1 184 ? -7.070 -12.392 8.976 1.00 96.94 184 GLY A O 1
ATOM 1462 N N . ILE A 1 185 ? -5.548 -11.039 8.018 1.00 95.25 185 ILE A N 1
ATOM 1463 C CA . ILE A 1 185 ? -6.425 -9.864 7.934 1.00 95.25 185 ILE A CA 1
ATOM 1464 C C . ILE A 1 185 ? -7.588 -10.140 6.980 1.00 95.25 185 ILE A C 1
ATOM 1466 O O . ILE A 1 185 ? -8.732 -10.007 7.383 1.00 95.25 185 ILE A O 1
ATOM 1470 N N . SER A 1 186 ? -7.330 -10.580 5.745 1.00 96.44 186 SER A N 1
ATOM 1471 C CA . SER A 1 186 ? -8.384 -10.794 4.736 1.00 96.44 186 SER A CA 1
ATOM 1472 C C . SER A 1 186 ? -9.396 -11.874 5.107 1.00 96.44 186 SER A C 1
ATOM 1474 O O . SER A 1 186 ? -10.535 -11.826 4.652 1.00 96.44 186 SER A O 1
ATOM 1476 N N . ALA A 1 187 ? -8.999 -12.839 5.937 1.00 97.19 187 ALA A N 1
ATOM 1477 C CA . ALA A 1 187 ? -9.908 -13.850 6.446 1.00 97.19 187 ALA A CA 1
ATOM 1478 C C . ALA A 1 187 ? -10.750 -13.340 7.631 1.00 97.19 187 ALA A C 1
ATOM 1480 O O . ALA A 1 187 ? -11.892 -13.772 7.784 1.00 97.19 187 ALA A O 1
ATOM 1481 N N . SER A 1 188 ? -10.215 -12.433 8.459 1.00 97.69 188 SER A N 1
ATOM 1482 C CA . SER A 1 188 ? -10.846 -11.997 9.716 1.00 97.69 188 SER A CA 1
ATOM 1483 C C . SER A 1 188 ? -11.548 -10.635 9.660 1.00 97.69 188 SER A C 1
ATOM 1485 O O . SER A 1 188 ? -12.550 -10.451 10.350 1.00 97.69 188 SER A O 1
ATOM 1487 N N . LEU A 1 189 ? -11.087 -9.710 8.818 1.00 96.88 189 LEU A N 1
ATOM 1488 C CA . LEU A 1 189 ? -11.560 -8.330 8.722 1.00 96.88 189 LEU A CA 1
ATOM 1489 C C . LEU A 1 189 ? -11.772 -7.902 7.265 1.00 96.88 189 LEU A C 1
ATOM 1491 O O . LEU A 1 189 ? -10.930 -8.102 6.387 1.00 96.88 189 LEU A O 1
ATOM 1495 N N . TYR A 1 190 ? -12.885 -7.223 7.018 1.00 94.94 190 TYR A N 1
ATOM 1496 C CA . TYR A 1 190 ? -13.170 -6.558 5.762 1.00 94.94 190 TYR A CA 1
ATOM 1497 C C . TYR A 1 190 ? -12.416 -5.227 5.700 1.00 94.94 190 TYR A C 1
ATOM 1499 O O . TYR A 1 190 ? -12.862 -4.198 6.198 1.00 94.94 190 TYR A O 1
ATOM 1507 N N . VAL A 1 191 ? -11.259 -5.250 5.041 1.00 92.50 191 VAL A N 1
ATOM 1508 C CA . VAL A 1 191 ? -10.421 -4.068 4.773 1.00 92.50 191 VAL A CA 1
ATOM 1509 C C . VAL A 1 191 ? -10.393 -3.726 3.281 1.00 92.50 191 VAL A C 1
ATOM 1511 O O . VAL A 1 191 ? -9.395 -3.223 2.768 1.00 92.50 191 VAL A O 1
ATOM 1514 N N . GLY A 1 192 ? -11.467 -4.048 2.549 1.00 92.50 192 GLY A N 1
ATOM 1515 C CA . GLY A 1 192 ? -11.594 -3.864 1.098 1.00 92.50 192 GLY A CA 1
ATOM 1516 C C . GLY A 1 192 ? -10.473 -4.530 0.285 1.00 92.50 192 GLY A C 1
ATOM 1517 O O . GLY A 1 192 ? -10.100 -5.668 0.549 1.00 92.50 192 GLY A O 1
ATOM 1518 N N . LEU A 1 193 ? -9.923 -3.833 -0.716 1.00 94.31 193 LEU A N 1
ATOM 1519 C CA . LEU A 1 193 ? -8.906 -4.372 -1.633 1.00 94.31 193 LEU A CA 1
ATOM 1520 C C . LEU A 1 193 ? -7.467 -4.329 -1.089 1.00 94.31 193 LEU A C 1
ATOM 1522 O O . LEU A 1 193 ? -6.547 -4.738 -1.802 1.00 94.31 193 LEU A O 1
ATOM 1526 N N . PHE A 1 194 ? -7.254 -3.869 0.152 1.00 95.12 194 PHE A N 1
ATOM 1527 C CA . PHE A 1 194 ? -5.920 -3.671 0.730 1.00 95.12 194 PHE A CA 1
ATOM 1528 C C . PHE A 1 194 ? -5.037 -4.913 0.606 1.00 95.12 194 PHE A C 1
ATOM 1530 O O . PHE A 1 194 ? -3.907 -4.829 0.132 1.00 95.12 194 PHE A O 1
ATOM 1537 N N . PHE A 1 195 ? -5.573 -6.077 0.977 1.00 95.56 195 PHE A N 1
ATOM 1538 C CA . PHE A 1 195 ? -4.820 -7.329 0.996 1.00 95.56 195 PHE A CA 1
ATOM 1539 C C . PHE A 1 195 ? -4.450 -7.824 -0.407 1.00 95.56 195 PHE A C 1
ATOM 1541 O O . PHE A 1 195 ? -3.337 -8.301 -0.621 1.00 95.56 195 PHE A O 1
ATOM 1548 N N . VAL A 1 196 ? -5.347 -7.659 -1.388 1.00 96.69 196 VAL A N 1
ATOM 1549 C CA . VAL A 1 196 ? -5.087 -8.037 -2.786 1.00 96.69 196 VAL A CA 1
ATOM 1550 C C . VAL A 1 196 ? -3.982 -7.160 -3.358 1.00 96.69 196 VAL A C 1
ATOM 1552 O O . VAL A 1 196 ? -3.028 -7.665 -3.950 1.00 96.69 196 VAL A O 1
ATOM 1555 N N . ILE A 1 197 ? -4.083 -5.846 -3.146 1.00 97.00 197 ILE A N 1
ATOM 1556 C CA . ILE A 1 197 ? -3.066 -4.881 -3.573 1.00 97.00 197 ILE A CA 1
ATOM 1557 C C . ILE A 1 197 ? -1.744 -5.184 -2.856 1.00 97.00 197 ILE A C 1
ATOM 1559 O O . ILE A 1 197 ? -0.695 -5.226 -3.498 1.00 97.00 197 ILE A O 1
ATOM 1563 N N . GLY A 1 198 ? -1.796 -5.502 -1.561 1.00 97.06 198 GLY A N 1
ATOM 1564 C CA . GLY A 1 198 ? -0.671 -5.979 -0.763 1.00 97.06 198 GLY A CA 1
ATOM 1565 C C . GLY A 1 198 ? 0.024 -7.178 -1.405 1.00 97.06 198 GLY A C 1
ATOM 1566 O O . GLY A 1 198 ? 1.206 -7.092 -1.735 1.00 97.06 198 GLY A O 1
ATOM 1567 N N . TRP A 1 199 ? -0.688 -8.269 -1.686 1.00 97.25 199 TRP A N 1
ATOM 1568 C CA . TRP A 1 199 ? -0.108 -9.436 -2.359 1.00 97.25 199 TRP A CA 1
ATOM 1569 C C . TRP A 1 199 ? 0.467 -9.110 -3.737 1.00 97.25 199 TRP A C 1
ATOM 1571 O O . TRP A 1 199 ? 1.579 -9.545 -4.039 1.00 97.25 199 TRP A O 1
ATOM 1581 N N . VAL A 1 200 ? -0.221 -8.302 -4.550 1.00 95.44 200 VAL A N 1
ATOM 1582 C CA . VAL A 1 200 ? 0.299 -7.859 -5.855 1.00 95.44 200 VAL A CA 1
ATOM 1583 C C . VAL A 1 200 ? 1.615 -7.095 -5.688 1.00 95.44 200 VAL A C 1
ATOM 1585 O O . VAL A 1 200 ? 2.564 -7.354 -6.430 1.00 95.44 200 VAL A O 1
ATOM 1588 N N . THR A 1 201 ? 1.731 -6.220 -4.685 1.00 95.88 201 THR A N 1
ATOM 1589 C CA . THR A 1 201 ? 2.989 -5.497 -4.432 1.00 95.88 201 THR A CA 1
ATOM 1590 C C . THR A 1 201 ? 4.132 -6.435 -4.028 1.00 95.88 201 THR A C 1
ATOM 1592 O O . THR A 1 201 ? 5.274 -6.239 -4.462 1.00 95.88 201 THR A O 1
ATOM 1595 N N . LEU A 1 202 ? 3.840 -7.502 -3.273 1.00 96.75 202 LEU A N 1
ATOM 1596 C CA . LEU A 1 202 ? 4.833 -8.505 -2.875 1.00 96.75 202 LEU A CA 1
ATOM 1597 C C . LEU A 1 202 ? 5.377 -9.299 -4.070 1.00 96.75 202 LEU A C 1
ATOM 1599 O O . LEU A 1 202 ? 6.555 -9.666 -4.060 1.00 96.75 202 LEU A O 1
ATOM 1603 N N . LEU A 1 203 ? 4.581 -9.508 -5.128 1.00 92.81 203 LEU A N 1
ATOM 1604 C CA . LEU A 1 203 ? 5.050 -10.176 -6.353 1.00 92.81 203 LEU A CA 1
ATOM 1605 C C . LEU A 1 203 ? 6.246 -9.448 -6.980 1.00 92.81 203 LEU A C 1
ATOM 1607 O O . LEU A 1 203 ? 7.178 -10.092 -7.459 1.00 92.81 203 LEU A O 1
ATOM 1611 N N . GLY A 1 204 ? 6.262 -8.112 -6.918 1.00 89.88 204 GLY A N 1
ATOM 1612 C CA . GLY A 1 204 ? 7.374 -7.289 -7.406 1.00 89.88 204 GLY A CA 1
ATOM 1613 C C . GLY A 1 204 ? 8.684 -7.470 -6.628 1.00 89.88 204 GLY A C 1
ATOM 1614 O O . GLY A 1 204 ? 9.745 -7.089 -7.121 1.00 89.88 204 GLY A O 1
ATOM 1615 N N . LEU A 1 205 ? 8.635 -8.069 -5.433 1.00 93.31 205 LEU A N 1
ATOM 1616 C CA . LEU A 1 205 ? 9.804 -8.342 -4.593 1.00 93.31 205 LEU A CA 1
ATOM 1617 C C . LEU A 1 205 ? 10.340 -9.771 -4.750 1.00 93.31 205 LEU A C 1
ATOM 1619 O O . LEU A 1 205 ? 11.418 -10.070 -4.222 1.00 93.31 205 LEU A O 1
ATOM 1623 N N . LEU A 1 206 ? 9.635 -10.650 -5.472 1.00 92.19 206 LEU A N 1
ATOM 1624 C CA . LEU A 1 206 ? 10.038 -12.046 -5.629 1.00 92.19 206 LEU A CA 1
ATOM 1625 C C . LEU A 1 206 ? 11.464 -12.161 -6.198 1.00 92.19 206 LEU A C 1
ATOM 1627 O O . LEU A 1 206 ? 11.786 -11.539 -7.215 1.00 92.19 206 LEU A O 1
ATOM 1631 N N . PRO A 1 207 ? 12.342 -12.968 -5.571 1.00 89.94 207 PRO A N 1
ATOM 1632 C CA . PRO A 1 207 ? 13.682 -13.200 -6.090 1.00 89.94 207 PRO A CA 1
ATOM 1633 C C . PRO A 1 207 ? 13.683 -13.843 -7.488 1.00 89.94 207 PRO A C 1
ATOM 1635 O O . PRO A 1 207 ? 12.793 -14.646 -7.794 1.00 89.94 207 PRO A O 1
ATOM 1638 N N . PRO A 1 208 ? 14.732 -13.610 -8.302 1.00 86.69 208 PRO A N 1
ATOM 1639 C CA . PRO A 1 208 ? 14.831 -14.177 -9.647 1.00 86.69 208 PRO A CA 1
ATOM 1640 C C . PRO A 1 208 ? 14.672 -15.699 -9.690 1.00 86.69 208 PRO A C 1
ATOM 1642 O O . PRO A 1 208 ? 13.986 -16.213 -10.564 1.00 86.69 208 PRO A O 1
ATOM 1645 N N . PHE A 1 209 ? 15.222 -16.439 -8.719 1.00 88.25 209 PHE A N 1
ATOM 1646 C CA . PHE A 1 209 ? 15.118 -17.903 -8.705 1.00 88.25 209 PHE A CA 1
ATOM 1647 C C . PHE A 1 209 ? 13.668 -18.404 -8.564 1.00 88.25 209 PHE A C 1
ATOM 1649 O O . PHE A 1 209 ? 13.331 -19.445 -9.132 1.00 88.25 209 PHE A O 1
ATOM 1656 N N . VAL A 1 210 ? 12.808 -17.671 -7.841 1.00 90.75 210 VAL A N 1
ATOM 1657 C CA . VAL A 1 210 ? 11.381 -18.002 -7.697 1.00 90.75 210 VAL A CA 1
ATOM 1658 C C . VAL A 1 210 ? 10.673 -17.764 -9.024 1.00 90.75 210 VAL A C 1
ATOM 1660 O O . VAL A 1 210 ? 10.015 -18.663 -9.541 1.00 90.75 210 VAL A O 1
ATOM 1663 N N . LEU A 1 211 ? 10.882 -16.589 -9.625 1.00 86.50 211 LEU A N 1
ATOM 1664 C CA . LEU A 1 211 ? 10.299 -16.231 -10.920 1.00 86.50 211 LEU A CA 1
ATOM 1665 C C . LEU A 1 211 ? 10.756 -17.185 -12.037 1.00 86.50 211 LEU A C 1
ATOM 1667 O O . LEU A 1 211 ? 9.937 -17.638 -12.832 1.00 86.50 211 LEU A O 1
ATOM 1671 N N . ASN A 1 212 ? 12.036 -17.563 -12.054 1.00 85.69 212 ASN A N 1
ATOM 1672 C CA . ASN A 1 212 ? 12.603 -18.518 -13.011 1.00 85.69 212 ASN A CA 1
ATOM 1673 C C . ASN A 1 212 ? 11.981 -19.917 -12.850 1.00 85.69 212 ASN A C 1
ATOM 1675 O O . ASN A 1 212 ? 11.788 -20.626 -13.837 1.00 85.69 212 ASN A O 1
ATOM 1679 N N . ARG A 1 213 ? 11.651 -20.329 -11.618 1.00 89.25 213 ARG A N 1
ATOM 1680 C CA . ARG A 1 213 ? 10.955 -21.597 -11.355 1.00 89.25 213 ARG A CA 1
ATOM 1681 C C . ARG A 1 213 ? 9.501 -21.546 -11.821 1.00 89.25 213 ARG A C 1
ATOM 1683 O O . ARG A 1 213 ? 9.064 -22.493 -12.467 1.00 89.25 213 ARG A O 1
ATOM 1690 N N . ILE A 1 214 ? 8.792 -20.449 -11.544 1.00 87.12 214 ILE A N 1
ATOM 1691 C CA . ILE A 1 214 ? 7.418 -20.226 -12.022 1.00 87.12 214 ILE A CA 1
ATOM 1692 C C . ILE A 1 214 ? 7.377 -20.260 -13.553 1.00 87.12 214 ILE A C 1
ATOM 1694 O O . ILE A 1 214 ? 6.543 -20.958 -14.119 1.00 87.12 214 ILE A O 1
ATOM 1698 N N . GLU A 1 215 ? 8.308 -19.578 -14.229 1.00 84.12 215 GLU A N 1
ATOM 1699 C CA . GLU A 1 215 ? 8.382 -19.562 -15.697 1.00 84.12 215 GLU A CA 1
ATOM 1700 C C . GLU A 1 215 ? 8.545 -20.968 -16.287 1.00 84.12 215 GLU A C 1
ATOM 1702 O O . GLU A 1 215 ? 7.862 -21.303 -17.257 1.00 84.12 215 GLU A O 1
ATOM 1707 N N . LYS A 1 216 ? 9.413 -21.795 -15.688 1.00 84.81 216 LYS A N 1
ATOM 1708 C CA . LYS A 1 216 ? 9.608 -23.193 -16.100 1.00 84.81 216 LYS A CA 1
ATOM 1709 C C . LYS A 1 216 ? 8.366 -24.043 -15.842 1.00 84.81 216 LYS A C 1
ATOM 1711 O O . LYS A 1 216 ? 7.950 -24.778 -16.728 1.00 84.81 216 LYS A O 1
ATOM 1716 N N . TRP A 1 217 ? 7.787 -23.941 -14.646 1.00 87.19 217 TRP A N 1
ATOM 1717 C CA . TRP A 1 217 ? 6.638 -24.750 -14.235 1.00 87.19 217 TRP A CA 1
ATOM 1718 C C . TRP A 1 217 ? 5.386 -24.448 -15.065 1.00 87.19 217 TRP A C 1
ATOM 1720 O O . TRP A 1 217 ? 4.748 -25.364 -15.568 1.00 87.19 217 TRP A O 1
ATOM 1730 N N . ALA A 1 218 ? 5.071 -23.169 -15.269 1.00 83.25 218 ALA A N 1
ATOM 1731 C CA . ALA A 1 218 ? 3.894 -22.745 -16.023 1.00 83.25 218 ALA A CA 1
ATOM 1732 C C . ALA A 1 218 ? 4.127 -22.694 -17.549 1.00 83.25 218 ALA A C 1
ATOM 1734 O O . ALA A 1 218 ? 3.273 -22.206 -18.284 1.00 83.25 218 ALA A O 1
ATOM 1735 N N . ASN A 1 219 ? 5.285 -23.166 -18.036 1.00 75.00 219 ASN A N 1
ATOM 1736 C CA . ASN A 1 219 ? 5.681 -23.151 -19.450 1.00 75.00 219 ASN A CA 1
ATOM 1737 C C . ASN A 1 219 ? 5.477 -21.778 -20.139 1.00 75.00 219 ASN A C 1
ATOM 1739 O O . ASN A 1 219 ? 5.187 -21.681 -21.337 1.00 75.00 219 ASN A O 1
ATOM 1743 N N . LEU A 1 220 ? 5.640 -20.688 -19.376 1.00 70.25 220 LEU A N 1
ATOM 1744 C CA . LEU A 1 220 ? 5.313 -19.318 -19.806 1.00 70.25 220 LEU A CA 1
ATOM 1745 C C . LEU A 1 220 ? 6.251 -18.805 -20.905 1.00 70.25 220 LEU A C 1
ATOM 1747 O O . LEU A 1 220 ? 5.923 -17.843 -21.598 1.00 70.25 220 LEU A O 1
ATOM 1751 N N . GLY A 1 221 ? 7.399 -19.461 -21.106 1.00 61.28 221 GLY A N 1
ATOM 1752 C CA . GLY A 1 221 ? 8.311 -19.165 -22.211 1.00 61.28 221 GLY A CA 1
ATOM 1753 C C . GLY A 1 221 ? 7.655 -19.312 -23.591 1.00 61.28 221 GLY A C 1
ATOM 1754 O O . GLY A 1 221 ? 8.059 -18.620 -24.527 1.00 61.28 221 GLY A O 1
ATOM 1755 N N . SER A 1 222 ? 6.619 -20.157 -23.698 1.00 52.09 222 SER A N 1
ATOM 1756 C CA . SER A 1 222 ? 5.864 -20.421 -24.931 1.00 52.09 222 SER A CA 1
ATOM 1757 C C . SER A 1 222 ? 4.685 -19.464 -25.170 1.00 52.09 222 SER A C 1
ATOM 1759 O O . SER A 1 222 ? 4.311 -19.233 -26.317 1.00 52.09 222 SER A O 1
ATOM 1761 N N . LEU A 1 223 ? 4.147 -18.826 -24.120 1.00 53.88 223 LEU A N 1
ATOM 1762 C CA . LEU A 1 223 ? 2.976 -17.929 -24.181 1.00 53.88 223 LEU A CA 1
ATOM 1763 C C . LEU A 1 223 ? 3.306 -16.505 -24.661 1.00 53.88 223 LEU A C 1
ATOM 1765 O O . LEU A 1 223 ? 2.530 -15.567 -24.463 1.00 53.88 223 LEU A O 1
ATOM 1769 N N . ARG A 1 224 ? 4.460 -16.311 -25.306 1.00 59.19 224 ARG A N 1
ATOM 1770 C CA . ARG A 1 224 ? 4.868 -15.014 -25.856 1.00 59.19 224 ARG A CA 1
ATOM 1771 C C . ARG A 1 224 ? 3.991 -14.673 -27.058 1.00 59.19 224 ARG A C 1
ATOM 1773 O O . ARG A 1 224 ? 4.334 -14.976 -28.199 1.00 59.19 224 ARG A O 1
ATOM 1780 N N . MET A 1 225 ? 2.856 -14.024 -26.802 1.00 53.91 225 MET A N 1
ATOM 1781 C CA . MET A 1 225 ? 2.005 -13.485 -27.858 1.00 53.91 225 MET A CA 1
ATOM 1782 C C . MET A 1 225 ? 2.810 -12.499 -28.708 1.00 53.91 225 MET A C 1
ATOM 1784 O O . MET A 1 225 ? 3.321 -11.491 -28.219 1.00 53.91 225 MET A O 1
ATOM 1788 N N . ARG A 1 226 ? 2.936 -12.802 -30.003 1.00 55.59 226 ARG A N 1
ATOM 1789 C CA . ARG A 1 226 ? 3.561 -11.905 -30.975 1.00 55.59 226 ARG A CA 1
ATOM 1790 C C . ARG A 1 226 ? 2.584 -10.775 -31.269 1.00 55.59 226 ARG A C 1
ATOM 1792 O O . ARG A 1 226 ? 1.559 -10.982 -31.916 1.00 55.59 226 ARG A O 1
ATOM 1799 N N . ASN A 1 227 ? 2.896 -9.586 -30.782 1.00 54.22 227 ASN A N 1
ATOM 1800 C CA . ASN A 1 227 ? 2.033 -8.432 -30.944 1.00 54.22 227 ASN A CA 1
ATOM 1801 C C . ASN A 1 227 ? 2.184 -7.901 -32.385 1.00 54.22 227 ASN A C 1
ATOM 1803 O O . ASN A 1 227 ? 3.269 -7.491 -32.791 1.00 54.22 227 ASN A O 1
ATOM 1807 N N . ARG A 1 228 ? 1.116 -7.954 -33.194 1.00 53.81 228 ARG A N 1
ATOM 1808 C CA . ARG A 1 228 ? 1.147 -7.543 -34.619 1.00 53.81 228 ARG A CA 1
ATOM 1809 C C . ARG A 1 228 ? 1.025 -6.028 -34.832 1.00 53.81 228 ARG A C 1
ATOM 1811 O O . ARG A 1 228 ? 1.043 -5.573 -35.971 1.00 53.81 228 ARG A O 1
ATOM 1818 N N . PHE A 1 229 ? 0.891 -5.247 -33.763 1.00 51.78 229 PHE A N 1
ATOM 1819 C CA . PHE A 1 229 ? 0.678 -3.803 -33.840 1.00 51.78 229 PHE A CA 1
ATOM 1820 C C . PHE A 1 229 ? 1.993 -3.011 -33.763 1.00 51.78 229 PHE A C 1
ATOM 1822 O O . PHE A 1 229 ? 2.898 -3.407 -33.026 1.00 51.78 229 PHE A O 1
ATOM 1829 N N . PRO A 1 230 ? 2.103 -1.869 -34.471 1.00 49.50 230 PRO A N 1
ATOM 1830 C CA . PRO A 1 230 ? 3.284 -1.016 -34.412 1.00 49.50 230 PRO A CA 1
ATOM 1831 C C . PRO A 1 230 ? 3.492 -0.420 -33.009 1.00 49.50 230 PRO A C 1
ATOM 1833 O O . PRO A 1 230 ? 2.546 0.042 -32.354 1.00 49.50 230 PRO A O 1
ATOM 1836 N N . ASP A 1 231 ? 4.753 -0.413 -32.565 1.00 52.59 231 ASP A N 1
ATOM 1837 C CA . ASP A 1 231 ? 5.181 0.190 -31.301 1.00 52.59 231 ASP A CA 1
ATOM 1838 C C . ASP A 1 231 ? 4.852 1.691 -31.286 1.00 52.59 231 ASP A C 1
ATOM 1840 O O . ASP A 1 231 ? 5.405 2.472 -32.067 1.00 52.59 231 ASP A O 1
ATOM 1844 N N . PHE A 1 232 ? 4.001 2.122 -30.352 1.00 45.62 232 PHE A N 1
ATOM 1845 C CA . PHE A 1 232 ? 3.842 3.543 -30.055 1.00 45.62 232 PHE A CA 1
ATOM 1846 C C . PHE A 1 232 ? 5.047 4.008 -29.240 1.00 45.62 232 PHE A C 1
ATOM 1848 O O . PHE A 1 232 ? 5.240 3.601 -28.092 1.00 45.62 232 PHE A O 1
ATOM 1855 N N . ARG A 1 233 ? 5.895 4.834 -29.852 1.00 50.44 233 ARG A N 1
ATOM 1856 C CA . ARG A 1 233 ? 7.093 5.362 -29.201 1.00 50.44 233 ARG A CA 1
ATOM 1857 C C . ARG A 1 233 ? 6.699 6.544 -28.321 1.00 50.44 233 ARG A C 1
ATOM 1859 O O . ARG A 1 233 ? 6.413 7.620 -28.832 1.00 50.44 233 ARG A O 1
ATOM 1866 N N . LEU A 1 234 ? 6.723 6.346 -27.002 1.00 48.34 234 LEU A N 1
ATOM 1867 C CA . LEU A 1 234 ? 6.747 7.462 -26.053 1.00 48.34 234 LEU A CA 1
ATOM 1868 C C . LEU A 1 234 ? 7.938 8.396 -26.375 1.00 48.34 234 LEU A C 1
ATOM 1870 O O . LEU A 1 234 ? 8.924 7.944 -26.973 1.00 48.34 234 LEU A O 1
ATOM 1874 N N . PRO A 1 235 ? 7.881 9.684 -25.984 1.00 44.44 235 PRO A N 1
ATOM 1875 C CA . PRO A 1 235 ? 8.995 10.614 -26.150 1.00 44.44 235 PRO A CA 1
ATOM 1876 C C . PRO A 1 235 ? 10.313 10.011 -25.648 1.00 44.44 235 PRO A C 1
ATOM 1878 O O . PRO A 1 235 ? 10.316 9.303 -24.643 1.00 44.44 235 PRO A O 1
ATOM 1881 N N . LYS A 1 236 ? 11.446 10.298 -26.307 1.00 46.31 236 LYS A N 1
ATOM 1882 C CA . LYS A 1 236 ? 12.765 9.691 -26.001 1.00 46.31 236 LYS A CA 1
ATOM 1883 C C . LYS A 1 236 ? 13.212 9.824 -24.532 1.00 46.31 236 LYS A C 1
ATOM 1885 O O . LYS A 1 236 ? 14.076 9.073 -24.101 1.00 46.31 236 LYS A O 1
ATOM 1890 N N . TRP A 1 237 ? 12.646 10.763 -23.773 1.00 45.84 237 TRP A N 1
ATOM 1891 C CA . TRP A 1 237 ? 12.906 10.935 -22.341 1.00 45.84 237 TRP A CA 1
ATOM 1892 C C . TRP A 1 237 ? 12.127 9.951 -21.445 1.00 45.84 237 TRP A C 1
ATOM 1894 O O . TRP A 1 237 ? 12.584 9.651 -20.347 1.00 45.84 237 TRP A O 1
ATOM 1904 N N . ALA A 1 238 ? 10.996 9.420 -21.923 1.00 43.09 238 ALA A N 1
ATOM 1905 C CA . ALA A 1 238 ? 10.169 8.405 -21.259 1.00 43.09 238 ALA A CA 1
ATOM 1906 C C . ALA A 1 238 ? 10.380 6.993 -21.844 1.00 43.09 238 ALA A C 1
ATOM 1908 O O . ALA A 1 238 ? 10.251 5.985 -21.147 1.00 43.09 238 ALA A O 1
ATOM 1909 N N . ALA A 1 239 ? 10.729 6.903 -23.130 1.00 43.06 239 ALA A N 1
ATOM 1910 C CA . ALA A 1 239 ? 11.116 5.665 -23.790 1.00 43.06 239 ALA A CA 1
ATOM 1911 C C . ALA A 1 239 ? 12.618 5.422 -23.604 1.00 43.06 239 ALA A C 1
ATOM 1913 O O . ALA A 1 239 ? 13.436 5.999 -24.319 1.00 43.06 239 ALA A O 1
ATOM 1914 N N . GLY A 1 240 ? 12.975 4.532 -22.672 1.00 47.00 240 GLY A N 1
ATOM 1915 C CA . GLY A 1 240 ? 14.333 3.992 -22.578 1.00 47.00 240 GLY A CA 1
ATOM 1916 C C . GLY A 1 240 ? 14.814 3.544 -23.961 1.00 47.00 240 GLY A C 1
ATOM 1917 O O . GLY A 1 240 ? 14.147 2.756 -24.636 1.00 47.00 240 GLY A O 1
ATOM 1918 N N . THR A 1 241 ? 15.919 4.129 -24.417 1.00 41.38 241 THR A N 1
ATOM 1919 C CA . THR A 1 241 ? 16.424 3.983 -25.781 1.00 41.38 241 THR A CA 1
ATOM 1920 C C . THR A 1 241 ? 16.916 2.559 -26.061 1.00 41.38 241 THR A C 1
ATOM 1922 O O . THR A 1 241 ? 17.292 1.810 -25.161 1.00 41.38 241 THR A O 1
ATOM 1925 N N . LYS A 1 242 ? 16.860 2.179 -27.344 1.00 41.75 242 LYS A N 1
ATOM 1926 C CA . LYS A 1 242 ? 17.223 0.864 -27.893 1.00 41.75 242 LYS A CA 1
ATOM 1927 C C . LYS A 1 242 ? 18.715 0.557 -27.689 1.00 41.75 242 LYS A C 1
ATOM 1929 O O . LYS A 1 242 ? 19.516 0.905 -28.547 1.00 41.75 242 LYS A O 1
ATOM 1934 N N . ASN A 1 243 ? 19.064 -0.026 -26.545 1.00 38.75 243 ASN A N 1
ATOM 1935 C CA . ASN A 1 243 ? 20.130 -1.022 -26.351 1.00 38.75 243 ASN A CA 1
ATOM 1936 C C . ASN A 1 243 ? 20.246 -1.335 -24.848 1.00 38.75 243 ASN A C 1
ATOM 1938 O O . ASN A 1 243 ? 20.948 -0.653 -24.113 1.00 38.75 243 ASN A O 1
ATOM 1942 N N . ASP A 1 244 ? 19.461 -2.306 -24.389 1.00 47.19 244 ASP A N 1
ATOM 1943 C CA . ASP A 1 244 ? 19.760 -3.379 -23.418 1.00 47.19 244 ASP A CA 1
ATOM 1944 C C . ASP A 1 244 ? 20.758 -3.142 -22.264 1.00 47.19 244 ASP A C 1
ATOM 1946 O O . ASP A 1 244 ? 21.446 -4.051 -21.815 1.00 47.19 244 ASP A O 1
ATOM 1950 N N . GLY A 1 245 ? 20.766 -1.949 -21.685 1.00 46.53 245 GLY A N 1
ATOM 1951 C CA . GLY A 1 245 ? 21.437 -1.629 -20.431 1.00 46.53 245 GLY A CA 1
ATOM 1952 C C . GLY A 1 245 ? 20.858 -0.319 -19.936 1.00 46.53 245 GLY A C 1
ATOM 1953 O O . GLY A 1 245 ? 20.861 0.659 -20.674 1.00 46.53 245 GLY A O 1
ATOM 1954 N N . TYR A 1 246 ? 20.265 -0.310 -18.741 1.00 54.75 246 TYR A N 1
ATOM 1955 C CA . TYR A 1 246 ? 19.548 0.838 -18.181 1.00 54.75 246 TYR A CA 1
ATOM 1956 C C . TYR A 1 246 ? 20.446 2.081 -18.114 1.00 54.75 246 TYR A C 1
ATOM 1958 O O . TYR A 1 246 ? 21.071 2.348 -17.089 1.00 54.75 246 TYR A O 1
ATOM 1966 N N . ARG A 1 247 ? 20.525 2.863 -19.197 1.00 53.59 247 ARG A N 1
ATOM 1967 C CA . ARG A 1 247 ? 21.145 4.184 -19.161 1.00 53.59 247 ARG A CA 1
ATOM 1968 C C . ARG A 1 247 ? 20.205 5.079 -18.374 1.00 53.59 247 ARG A C 1
ATOM 1970 O O . ARG A 1 247 ? 19.202 5.573 -18.882 1.00 53.59 247 ARG A O 1
ATOM 1977 N N . LYS A 1 248 ? 20.524 5.198 -17.092 1.00 67.31 248 LYS A N 1
ATOM 1978 C CA . LYS A 1 248 ? 19.853 6.065 -16.139 1.00 67.31 248 LYS A CA 1
ATOM 1979 C C . LYS A 1 248 ? 19.965 7.499 -16.638 1.00 67.31 248 LYS A C 1
ATOM 1981 O O . LYS A 1 248 ? 21.070 8.019 -16.763 1.00 67.31 248 LYS A O 1
ATOM 1986 N N . ASN A 1 249 ? 18.836 8.122 -16.965 1.00 83.75 249 ASN A N 1
ATOM 1987 C CA . ASN A 1 249 ? 18.808 9.560 -17.191 1.00 83.75 249 ASN A CA 1
ATOM 1988 C C . ASN A 1 249 ? 19.036 10.223 -15.820 1.00 83.75 249 ASN A C 1
ATOM 1990 O O . ASN A 1 249 ? 18.180 10.057 -14.950 1.00 83.75 249 ASN A O 1
ATOM 1994 N N . PRO A 1 250 ? 20.156 10.936 -15.600 1.00 87.75 250 PRO A N 1
ATOM 1995 C CA . PRO A 1 250 ? 20.500 11.461 -14.280 1.00 87.75 250 PRO A CA 1
ATOM 1996 C C . PRO A 1 250 ? 19.465 12.467 -13.770 1.00 87.75 250 PRO A C 1
ATOM 1998 O O . PRO A 1 250 ? 19.195 12.502 -12.575 1.00 87.75 250 PRO A O 1
ATOM 2001 N N . ILE A 1 251 ? 18.831 13.226 -14.671 1.00 90.88 251 ILE A N 1
ATOM 2002 C CA . ILE A 1 251 ? 17.763 14.169 -14.317 1.00 90.88 251 ILE A CA 1
ATOM 2003 C C . ILE A 1 251 ? 16.546 13.397 -13.800 1.00 90.88 251 ILE A C 1
ATOM 2005 O O . ILE A 1 251 ? 16.009 13.719 -12.747 1.00 90.88 251 ILE A O 1
ATOM 2009 N N . LEU A 1 252 ? 16.135 12.344 -14.513 1.00 90.06 252 LEU A N 1
ATOM 2010 C CA . LEU A 1 252 ? 15.002 11.513 -14.103 1.00 90.06 252 LEU A CA 1
ATOM 2011 C C . LEU A 1 252 ? 15.283 10.765 -12.793 1.00 90.06 252 LEU A C 1
ATOM 2013 O O . LEU A 1 252 ? 14.423 10.732 -11.921 1.00 90.06 252 LEU A O 1
ATOM 2017 N N . GLU A 1 253 ? 16.472 10.179 -12.635 1.00 91.94 253 GLU A N 1
ATOM 2018 C CA . GLU A 1 253 ? 16.871 9.547 -11.371 1.00 91.94 253 GLU A CA 1
ATOM 2019 C C . GLU A 1 253 ? 16.871 10.556 -10.223 1.00 91.94 253 GLU A C 1
ATOM 2021 O O . GLU A 1 253 ? 16.367 10.235 -9.152 1.00 91.94 253 GLU A O 1
ATOM 2026 N N . GLY A 1 254 ? 17.382 11.772 -10.447 1.00 95.06 254 GLY A N 1
ATOM 2027 C CA . GLY A 1 254 ? 17.344 12.856 -9.468 1.00 95.06 254 GLY A CA 1
ATOM 2028 C C . GLY A 1 254 ? 15.915 13.186 -9.041 1.00 95.06 254 GLY A C 1
ATOM 2029 O O . GLY A 1 254 ? 15.619 13.165 -7.852 1.00 95.06 254 GLY A O 1
ATOM 2030 N N . LEU A 1 255 ? 15.006 13.384 -10.001 1.00 95.50 255 LEU A N 1
ATOM 2031 C CA . LEU A 1 255 ? 13.585 13.642 -9.729 1.00 95.50 255 LEU A CA 1
ATOM 2032 C C . LEU A 1 255 ? 12.917 12.501 -8.949 1.00 95.50 255 LEU A C 1
ATOM 2034 O O . LEU A 1 255 ? 12.144 12.745 -8.021 1.00 95.50 255 LEU A O 1
ATOM 2038 N N . LEU A 1 256 ? 13.217 11.250 -9.298 1.00 95.81 256 LEU A N 1
ATOM 2039 C CA . LEU A 1 256 ? 12.678 10.085 -8.600 1.00 95.81 256 LEU A CA 1
ATOM 2040 C C . LEU A 1 256 ? 13.242 9.968 -7.181 1.00 95.81 256 LEU A C 1
ATOM 2042 O O . LEU A 1 256 ? 12.473 9.719 -6.259 1.00 95.81 256 LEU A O 1
ATOM 2046 N N . TRP A 1 257 ? 14.537 10.209 -6.972 1.00 97.38 257 TRP A N 1
ATOM 2047 C CA . TRP A 1 257 ? 15.119 10.266 -5.629 1.00 97.38 257 TRP A CA 1
ATOM 2048 C C . TRP A 1 257 ? 14.521 11.397 -4.796 1.00 97.38 257 TRP A C 1
ATOM 2050 O O . TRP A 1 257 ? 14.167 11.168 -3.643 1.00 97.38 257 TRP A O 1
ATOM 2060 N N . SER A 1 258 ? 14.323 12.584 -5.374 1.00 97.12 258 SER A N 1
ATOM 2061 C CA . SER A 1 258 ? 13.607 13.677 -4.707 1.00 97.12 258 SER A CA 1
ATOM 2062 C C . SER A 1 258 ? 12.184 13.270 -4.329 1.00 97.12 258 SER A C 1
ATOM 2064 O O . SER A 1 258 ? 11.740 13.584 -3.231 1.00 97.12 258 SER A O 1
ATOM 2066 N N . THR A 1 259 ? 11.490 12.520 -5.191 1.00 97.50 259 THR A N 1
ATOM 2067 C CA . THR A 1 259 ? 10.144 11.995 -4.901 1.00 97.50 259 THR A CA 1
ATOM 2068 C C . THR A 1 259 ? 10.167 10.990 -3.748 1.00 97.50 259 THR A C 1
ATOM 2070 O O . THR A 1 259 ? 9.326 11.062 -2.854 1.00 97.50 259 THR A O 1
ATOM 2073 N N . VAL A 1 260 ? 11.150 10.085 -3.722 1.00 98.12 260 VAL A N 1
ATOM 2074 C CA . VAL A 1 260 ? 11.349 9.125 -2.625 1.00 98.12 260 VAL A CA 1
ATOM 2075 C C . VAL A 1 260 ? 11.594 9.853 -1.305 1.00 98.12 260 VAL A C 1
ATOM 2077 O O . VAL A 1 260 ? 10.914 9.573 -0.320 1.00 98.12 260 VAL A O 1
ATOM 2080 N N . LEU A 1 261 ? 12.519 10.815 -1.287 1.00 97.56 261 LEU A N 1
ATOM 2081 C CA . LEU A 1 261 ? 12.828 11.612 -0.097 1.00 97.56 261 LEU A CA 1
ATOM 2082 C C . LEU A 1 261 ? 11.621 12.430 0.367 1.00 97.56 261 LEU A C 1
ATOM 2084 O O . LEU A 1 261 ? 11.349 12.491 1.561 1.00 97.56 261 LEU A O 1
ATOM 2088 N N . TYR A 1 262 ? 10.865 13.005 -0.569 1.00 97.31 262 TYR A N 1
ATOM 2089 C CA . TYR A 1 262 ? 9.623 13.713 -0.277 1.00 97.31 262 TYR A CA 1
ATOM 2090 C C . TYR A 1 262 ? 8.587 12.800 0.390 1.00 97.31 262 TYR A C 1
ATOM 2092 O O . TYR A 1 262 ? 8.012 13.171 1.409 1.00 97.31 262 TYR A O 1
ATOM 2100 N N . CYS A 1 263 ? 8.396 11.584 -0.129 1.00 97.56 263 CYS A N 1
ATOM 2101 C CA . CYS A 1 263 ? 7.491 10.597 0.461 1.00 97.56 263 CYS A CA 1
ATOM 2102 C C . CYS A 1 263 ? 7.941 10.172 1.867 1.00 97.56 263 CYS A C 1
ATOM 2104 O O . CYS A 1 263 ? 7.116 10.058 2.770 1.00 97.56 263 CYS A O 1
ATOM 2106 N N . LEU A 1 264 ? 9.240 9.946 2.080 1.00 97.12 264 LEU A N 1
ATOM 2107 C CA . LEU A 1 264 ? 9.773 9.619 3.407 1.00 97.12 264 LEU A CA 1
ATOM 2108 C C . LEU A 1 264 ? 9.579 10.776 4.388 1.00 97.12 264 LEU A C 1
ATOM 2110 O O . LEU A 1 264 ? 9.149 10.554 5.517 1.00 97.12 264 LEU A O 1
ATOM 2114 N N . PHE A 1 265 ? 9.827 12.010 3.945 1.00 96.81 265 PHE A N 1
ATOM 2115 C CA . PHE A 1 265 ? 9.576 13.198 4.751 1.00 96.81 265 PHE A CA 1
ATOM 2116 C C . PHE A 1 265 ? 8.086 13.334 5.105 1.00 96.81 265 PHE A C 1
ATOM 2118 O O . PHE A 1 265 ? 7.753 13.613 6.253 1.00 96.81 265 PHE A O 1
ATOM 2125 N N . TRP A 1 266 ? 7.184 13.058 4.160 1.00 96.75 266 TRP A N 1
ATOM 2126 C CA . TRP A 1 266 ? 5.740 13.059 4.407 1.00 96.75 266 TRP A CA 1
ATOM 2127 C C . TRP A 1 266 ? 5.333 12.051 5.492 1.00 96.75 266 TRP A C 1
ATOM 2129 O O . TRP A 1 266 ? 4.576 12.380 6.401 1.00 96.75 266 TRP A O 1
ATOM 2139 N N . ASN A 1 267 ? 5.865 10.828 5.439 1.00 96.94 267 ASN A N 1
ATOM 2140 C CA . ASN A 1 267 ? 5.583 9.813 6.456 1.00 96.94 267 ASN A CA 1
ATOM 2141 C C . ASN A 1 267 ? 6.149 10.178 7.834 1.00 96.94 267 ASN A C 1
ATOM 2143 O O . ASN A 1 267 ? 5.465 10.018 8.845 1.00 96.94 267 ASN A O 1
ATOM 2147 N N . LEU A 1 268 ? 7.374 10.712 7.876 1.00 95.75 268 LEU A N 1
ATOM 2148 C CA . LEU A 1 268 ? 7.974 11.216 9.112 1.00 95.75 268 LEU A CA 1
ATOM 2149 C C . LEU A 1 268 ? 7.130 12.337 9.718 1.00 95.75 268 LEU A C 1
ATOM 2151 O O . LEU A 1 268 ? 6.911 12.334 10.922 1.00 95.75 268 LEU A O 1
ATOM 2155 N N . ASN A 1 269 ? 6.608 13.257 8.903 1.00 94.75 269 ASN A N 1
ATOM 2156 C CA . ASN A 1 269 ? 5.692 14.305 9.360 1.00 94.75 269 ASN A CA 1
ATOM 2157 C C . ASN A 1 269 ? 4.414 13.733 10.001 1.00 94.75 269 ASN A C 1
ATOM 2159 O O . ASN A 1 269 ? 3.912 14.296 10.967 1.00 94.75 269 ASN A O 1
ATOM 2163 N N . ASN A 1 270 ? 3.895 12.614 9.490 1.00 93.06 270 ASN A N 1
ATOM 2164 C CA . ASN A 1 270 ? 2.649 12.006 9.976 1.00 93.06 270 ASN A CA 1
ATOM 2165 C C . ASN A 1 270 ? 2.833 11.090 11.193 1.00 93.06 270 ASN A C 1
ATOM 2167 O O . ASN A 1 270 ? 1.851 10.583 11.734 1.00 93.06 270 ASN A O 1
ATOM 2171 N N . THR A 1 271 ? 4.074 10.864 11.620 1.00 93.69 271 THR A N 1
ATOM 2172 C CA . THR A 1 271 ? 4.370 10.023 12.780 1.00 93.69 271 THR A CA 1
ATOM 2173 C C . THR A 1 271 ? 4.071 10.789 14.079 1.00 93.69 271 THR A C 1
ATOM 2175 O O . THR A 1 271 ? 4.496 11.941 14.209 1.00 93.69 271 THR A O 1
ATOM 2178 N N . PRO A 1 272 ? 3.371 10.190 15.064 1.00 91.38 272 PRO A N 1
ATOM 2179 C CA . PRO A 1 272 ? 3.130 10.828 16.356 1.00 91.38 272 PRO A CA 1
ATOM 2180 C C . PRO A 1 272 ? 4.435 11.278 17.026 1.00 91.38 272 PRO A C 1
ATOM 2182 O O . PRO A 1 272 ? 5.403 10.524 17.083 1.00 91.38 272 PRO A O 1
ATOM 2185 N N . GLY A 1 273 ? 4.469 12.513 17.532 1.00 86.62 273 GLY A N 1
ATOM 2186 C CA . GLY A 1 273 ? 5.667 13.076 18.168 1.00 86.62 273 GLY A CA 1
ATOM 2187 C C . GLY A 1 273 ? 6.780 13.487 17.196 1.00 86.62 273 GLY A C 1
ATOM 2188 O O . GLY A 1 273 ? 7.904 13.727 17.635 1.00 86.62 273 GLY A O 1
ATOM 2189 N N . SER A 1 274 ? 6.497 13.577 15.891 1.00 88.88 274 SER A N 1
ATOM 2190 C CA . SER A 1 274 ? 7.480 14.035 14.910 1.00 88.88 274 SER A CA 1
ATOM 2191 C C . SER A 1 274 ? 7.997 15.438 15.225 1.00 88.88 274 SER A C 1
ATOM 2193 O O . SER A 1 274 ? 7.233 16.391 15.368 1.00 88.88 274 SER A O 1
ATOM 2195 N N . LEU A 1 275 ? 9.324 15.566 15.277 1.00 84.56 275 LEU A N 1
ATOM 2196 C CA . LEU A 1 275 ? 10.019 16.850 15.399 1.00 84.56 275 LEU A CA 1
ATOM 2197 C C . LEU A 1 275 ? 10.141 17.575 14.049 1.00 84.56 275 LEU A C 1
ATOM 2199 O O . LEU A 1 275 ? 10.627 18.704 13.994 1.00 84.56 275 LEU A O 1
ATOM 2203 N N . VAL A 1 276 ? 9.740 16.923 12.952 1.00 85.06 276 VAL A N 1
ATOM 2204 C CA . VAL A 1 276 ? 9.893 17.439 11.593 1.00 85.06 276 VAL A CA 1
ATOM 2205 C C . VAL A 1 276 ? 8.516 17.765 11.019 1.00 85.06 276 VAL A C 1
ATOM 2207 O O . VAL A 1 276 ? 7.751 16.870 10.677 1.00 85.06 276 VAL A O 1
ATOM 2210 N N . GLY A 1 277 ? 8.208 19.056 10.885 1.00 86.50 277 GLY A N 1
ATOM 2211 C CA . GLY A 1 277 ? 6.963 19.526 10.274 1.00 86.50 277 GLY A CA 1
ATOM 2212 C C . GLY A 1 277 ? 7.143 19.845 8.792 1.00 86.50 277 GLY A C 1
ATOM 2213 O O . GLY A 1 277 ? 7.941 20.715 8.442 1.00 86.50 277 GLY A O 1
ATOM 2214 N N . MET A 1 278 ? 6.391 19.180 7.912 1.00 92.19 278 MET A N 1
ATOM 2215 C CA . MET A 1 278 ? 6.353 19.509 6.486 1.00 92.19 278 MET A CA 1
ATOM 2216 C C . MET A 1 278 ? 5.556 20.803 6.265 1.00 92.19 278 MET A C 1
ATOM 2218 O O . MET A 1 278 ? 4.341 20.813 6.488 1.00 92.19 278 MET A O 1
ATOM 2222 N N . PRO A 1 279 ? 6.185 21.884 5.761 1.00 92.69 279 PRO A N 1
ATOM 2223 C CA . PRO A 1 279 ? 5.488 23.137 5.498 1.00 92.69 279 PRO A CA 1
ATOM 2224 C C . PRO A 1 279 ? 4.335 22.947 4.509 1.00 92.69 279 PRO A C 1
ATOM 2226 O O . PRO A 1 279 ? 4.488 22.274 3.489 1.00 92.69 279 PRO A O 1
ATOM 2229 N N . GLN A 1 280 ? 3.211 23.632 4.731 1.00 90.50 280 GLN A N 1
ATOM 2230 C CA . GLN A 1 280 ? 2.029 23.546 3.860 1.00 90.50 280 GLN A CA 1
ATOM 2231 C C . GLN A 1 280 ? 2.344 23.875 2.387 1.00 90.50 280 GLN A C 1
ATOM 2233 O O . GLN A 1 280 ? 1.814 23.252 1.470 1.00 90.50 280 GLN A O 1
ATOM 2238 N N . ARG A 1 281 ? 3.294 24.791 2.143 1.00 93.00 281 ARG A N 1
ATOM 2239 C CA . ARG A 1 281 ? 3.782 25.149 0.795 1.00 93.00 281 ARG A CA 1
ATOM 2240 C C . ARG A 1 281 ? 4.467 24.000 0.049 1.00 93.00 281 ARG A C 1
ATOM 2242 O O . ARG A 1 281 ? 4.649 24.104 -1.157 1.00 93.00 281 ARG A O 1
ATOM 2249 N N . MET A 1 282 ? 4.868 22.935 0.737 1.00 93.31 282 MET A N 1
ATOM 2250 C CA . MET A 1 282 ? 5.427 21.731 0.119 1.00 93.31 282 MET A CA 1
ATOM 2251 C C . MET A 1 282 ? 4.366 20.653 -0.108 1.00 93.31 282 MET A C 1
ATOM 2253 O O . MET A 1 282 ? 4.585 19.754 -0.917 1.00 93.31 282 MET A O 1
ATOM 2257 N N . GLN A 1 283 ? 3.217 20.726 0.570 1.00 93.94 283 GLN A N 1
ATOM 2258 C CA . GLN A 1 283 ? 2.223 19.652 0.558 1.00 93.94 283 GLN A CA 1
ATOM 2259 C C . GLN A 1 283 ? 1.417 19.582 -0.746 1.00 93.94 283 GLN A C 1
ATOM 2261 O O . GLN A 1 283 ? 1.011 18.498 -1.162 1.00 93.94 283 GLN A O 1
ATOM 2266 N N . TRP A 1 284 ? 1.230 20.719 -1.429 1.00 93.69 284 TRP A N 1
ATOM 2267 C CA . TRP A 1 284 ? 0.408 20.788 -2.643 1.00 93.69 284 TRP A CA 1
ATOM 2268 C C . TRP A 1 284 ? 0.914 19.873 -3.764 1.00 93.69 284 TRP A C 1
ATOM 2270 O O . TRP A 1 284 ? 0.103 19.346 -4.517 1.00 93.69 284 TRP A O 1
ATOM 2280 N N . ILE A 1 285 ? 2.231 19.647 -3.871 1.00 91.94 285 ILE A N 1
ATOM 2281 C CA . ILE A 1 285 ? 2.806 18.741 -4.880 1.00 91.94 285 ILE A CA 1
ATOM 2282 C C . ILE A 1 285 ? 2.342 17.309 -4.612 1.00 91.94 285 ILE A C 1
ATOM 2284 O O . ILE A 1 285 ? 1.898 16.619 -5.531 1.00 91.94 285 ILE A O 1
ATOM 2288 N N . GLY A 1 286 ? 2.413 16.885 -3.347 1.00 93.62 286 GLY A N 1
ATOM 2289 C CA . GLY A 1 286 ? 1.964 15.575 -2.897 1.00 93.62 286 GLY A CA 1
ATOM 2290 C C . GLY A 1 286 ? 0.490 15.356 -3.191 1.00 93.62 286 GLY A C 1
ATOM 2291 O O . GLY A 1 286 ? 0.138 14.367 -3.823 1.00 93.62 286 GLY A O 1
ATOM 2292 N N . GLN A 1 287 ? -0.341 16.336 -2.840 1.00 93.12 287 GLN A N 1
ATOM 2293 C CA . GLN A 1 287 ? -1.790 16.300 -3.052 1.00 93.12 287 GLN A CA 1
ATOM 2294 C C . GLN A 1 287 ? -2.176 16.346 -4.537 1.00 93.12 287 GLN A C 1
ATOM 2296 O O . GLN A 1 287 ? -3.090 15.639 -4.961 1.00 93.12 287 GLN A O 1
ATOM 2301 N N . LEU A 1 288 ? -1.469 17.143 -5.347 1.00 91.94 288 LEU A N 1
ATOM 2302 C CA . LEU A 1 288 ? -1.702 17.254 -6.789 1.00 91.94 288 LEU A CA 1
ATOM 2303 C C . LEU A 1 288 ? -1.399 15.936 -7.505 1.00 91.94 288 LEU A C 1
ATOM 2305 O O . LEU A 1 288 ? -2.193 15.473 -8.322 1.00 91.94 288 LEU A O 1
ATOM 2309 N N . LEU A 1 289 ? -0.244 15.340 -7.203 1.00 92.62 289 LEU A N 1
ATOM 2310 C CA . LEU A 1 289 ? 0.190 14.078 -7.802 1.00 92.62 289 LEU A CA 1
ATOM 2311 C C . LEU A 1 289 ? -0.389 12.854 -7.084 1.00 92.62 289 LEU A C 1
ATOM 2313 O O . LEU A 1 289 ? -0.171 11.735 -7.541 1.00 92.62 289 LEU A O 1
ATOM 2317 N N . ARG A 1 290 ? -1.119 13.048 -5.978 1.00 94.56 290 ARG A N 1
ATOM 2318 C CA . ARG A 1 290 ? -1.648 11.981 -5.116 1.00 94.56 290 ARG A CA 1
ATOM 2319 C C . ARG A 1 290 ? -0.571 10.975 -4.691 1.00 94.56 290 ARG A C 1
ATOM 2321 O O . ARG A 1 290 ? -0.772 9.762 -4.751 1.00 94.56 290 ARG A O 1
ATOM 2328 N N . ILE A 1 291 ? 0.590 11.511 -4.317 1.00 95.31 291 ILE A N 1
ATOM 2329 C CA . ILE A 1 291 ? 1.716 10.779 -3.713 1.00 95.31 291 ILE A CA 1
ATOM 2330 C C . ILE A 1 291 ? 1.835 11.060 -2.208 1.00 95.31 291 ILE A C 1
ATOM 2332 O O . ILE A 1 291 ? 2.800 10.620 -1.583 1.00 95.31 291 ILE A O 1
ATOM 2336 N N . ASP A 1 292 ? 0.889 11.815 -1.643 1.00 94.81 292 ASP A N 1
ATOM 2337 C CA . ASP A 1 292 ? 0.674 11.930 -0.204 1.00 94.81 292 ASP A CA 1
ATOM 2338 C C . ASP A 1 292 ? 0.412 10.550 0.421 1.00 94.81 292 ASP A C 1
ATOM 2340 O O . ASP A 1 292 ? -0.211 9.687 -0.195 1.00 94.81 292 ASP A O 1
ATOM 2344 N N . GLN A 1 293 ? 0.941 10.318 1.627 1.00 94.44 293 GLN A N 1
ATOM 2345 C CA . GLN A 1 293 ? 0.919 9.004 2.282 1.00 94.44 293 GLN A CA 1
ATOM 2346 C C . GLN A 1 293 ? 0.428 9.099 3.720 1.00 94.44 293 GLN A C 1
ATOM 2348 O O . GLN A 1 293 ? 0.935 9.902 4.500 1.00 94.44 293 GLN A O 1
ATOM 2353 N N . TYR A 1 294 ? -0.517 8.245 4.096 1.00 94.19 294 TYR A N 1
ATOM 2354 C CA . TYR A 1 294 ? -0.964 8.111 5.477 1.00 94.19 294 TYR A CA 1
ATOM 2355 C C . TYR A 1 294 ? -1.267 6.642 5.777 1.00 94.19 294 TYR A C 1
ATOM 2357 O O . TYR A 1 294 ? -2.234 6.084 5.269 1.00 94.19 294 TYR A O 1
ATOM 2365 N N . TRP A 1 295 ? -0.436 6.009 6.607 1.00 96.12 295 TRP A N 1
ATOM 2366 C CA . TRP A 1 295 ? -0.512 4.569 6.890 1.00 96.12 295 TRP A CA 1
ATOM 2367 C C . TRP A 1 295 ? -1.132 4.252 8.263 1.00 96.12 295 TRP A C 1
ATOM 2369 O O . TRP A 1 295 ? -0.844 3.222 8.868 1.00 96.12 295 TRP A O 1
ATOM 2379 N N . GLY A 1 296 ? -2.018 5.122 8.760 1.00 91.94 296 GLY A N 1
ATOM 2380 C CA . GLY A 1 296 ? -2.649 5.021 10.084 1.00 91.94 296 GLY A CA 1
ATOM 2381 C C . GLY A 1 296 ? -3.818 4.035 10.180 1.00 91.94 296 GLY A C 1
ATOM 2382 O O . GLY A 1 296 ? -4.837 4.350 10.785 1.00 91.94 296 GLY A O 1
ATOM 2383 N N . MET A 1 297 ? -3.715 2.859 9.559 1.00 90.94 297 MET A N 1
ATOM 2384 C CA . MET A 1 297 ? -4.765 1.836 9.626 1.00 90.94 297 MET A CA 1
ATOM 2385 C C . MET A 1 297 ? -4.932 1.352 11.070 1.00 90.94 297 MET A C 1
ATOM 2387 O O . MET A 1 297 ? -3.988 0.804 11.639 1.00 90.94 297 MET A O 1
ATOM 2391 N N . PHE A 1 298 ? -6.128 1.544 11.637 1.00 93.19 298 PHE A N 1
ATOM 2392 C CA . PHE A 1 298 ? -6.443 1.225 13.036 1.00 93.19 298 PHE A CA 1
ATOM 2393 C C . PHE A 1 298 ? -5.536 1.943 14.058 1.00 93.19 298 PHE A C 1
ATOM 2395 O O . PHE A 1 298 ? -5.198 1.384 15.098 1.00 93.19 298 PHE A O 1
ATOM 2402 N N . ALA A 1 299 ? -5.116 3.171 13.745 1.00 95.62 299 ALA A N 1
ATOM 2403 C CA . ALA A 1 299 ? -4.216 3.979 14.562 1.00 95.62 299 ALA A CA 1
ATOM 2404 C C . ALA A 1 299 ? -4.820 5.369 14.865 1.00 95.62 299 ALA A C 1
ATOM 2406 O O . ALA A 1 299 ? -5.633 5.860 14.080 1.00 95.62 299 ALA A O 1
ATOM 2407 N N . PRO A 1 300 ? -4.400 6.053 15.949 1.00 95.31 300 PRO A N 1
ATOM 2408 C CA . PRO A 1 300 ? -3.453 5.586 16.967 1.00 95.31 300 PRO A CA 1
ATOM 2409 C C . PRO A 1 300 ? -4.034 4.535 17.917 1.00 95.31 300 PRO A C 1
ATOM 2411 O O . PRO A 1 300 ? -3.282 3.715 18.434 1.00 95.31 300 PRO A O 1
ATOM 2414 N N . GLN A 1 301 ? -5.354 4.544 18.094 1.00 95.75 301 GLN A N 1
ATOM 2415 C CA . GLN A 1 301 ? -6.144 3.534 18.798 1.00 95.75 301 GLN A CA 1
ATOM 2416 C C . GLN A 1 301 ? -7.130 2.912 17.806 1.00 95.75 301 GLN A C 1
ATOM 2418 O O . GLN A 1 301 ? -7.510 3.548 16.818 1.00 95.75 301 GLN A O 1
ATOM 2423 N N . VAL A 1 302 ? -7.553 1.683 18.070 1.00 94.38 302 VAL A N 1
ATOM 2424 C CA . VAL A 1 302 ? -8.623 1.015 17.327 1.00 94.38 302 VAL A CA 1
ATOM 2425 C C . VAL A 1 302 ? -9.973 1.601 17.739 1.00 94.38 302 VAL A C 1
ATOM 2427 O O . VAL A 1 302 ? -10.193 1.932 18.906 1.00 94.38 302 VAL A O 1
ATOM 2430 N N . PHE A 1 303 ? -10.893 1.727 16.782 1.00 92.25 303 PHE A N 1
ATOM 2431 C CA . PHE A 1 303 ? -12.281 2.068 17.087 1.00 92.25 303 PHE A CA 1
ATOM 2432 C C . PHE A 1 303 ? -12.906 0.991 17.980 1.00 92.25 303 PHE A C 1
ATOM 2434 O O . PHE A 1 303 ? -12.700 -0.200 17.758 1.00 92.25 303 PHE A O 1
ATOM 2441 N N . LYS A 1 304 ? -13.663 1.416 18.992 1.00 92.81 304 LYS A N 1
ATOM 2442 C CA . LYS A 1 304 ? -14.345 0.516 19.937 1.00 92.81 304 LYS A CA 1
ATOM 2443 C C . LYS A 1 304 ? -15.851 0.462 19.720 1.00 92.81 304 LYS A C 1
ATOM 2445 O O . LYS A 1 304 ? -16.495 -0.458 20.204 1.00 92.81 304 LYS A O 1
ATOM 2450 N N . ASP A 1 305 ? -16.363 1.430 18.971 1.00 88.62 305 ASP A N 1
ATOM 2451 C CA . ASP A 1 305 ? -17.778 1.617 18.723 1.00 88.62 305 ASP A CA 1
ATOM 2452 C C . ASP A 1 305 ? -18.031 1.581 17.214 1.00 88.62 305 ASP A C 1
ATOM 2454 O O . ASP A 1 305 ? -17.329 2.233 16.432 1.00 88.62 305 ASP A O 1
ATOM 2458 N N . ASP A 1 306 ? -19.059 0.847 16.812 1.00 88.50 306 ASP A N 1
ATOM 2459 C CA . ASP A 1 306 ? -19.706 0.952 15.513 1.00 88.50 306 ASP A CA 1
ATOM 2460 C C . ASP A 1 306 ? -21.231 0.934 15.682 1.00 88.50 306 ASP A C 1
ATOM 2462 O O . ASP A 1 306 ? -21.769 0.886 16.788 1.00 88.50 306 ASP A O 1
ATOM 2466 N N . GLY A 1 307 ? -21.957 1.077 14.578 1.00 83.31 307 GLY A N 1
ATOM 2467 C CA . GLY A 1 307 ? -23.412 1.094 14.630 1.00 83.31 307 GLY A CA 1
ATOM 2468 C C . GLY A 1 307 ? -24.049 1.137 13.256 1.00 83.31 307 GLY A C 1
ATOM 2469 O O . GLY A 1 307 ? -23.390 1.367 12.245 1.00 83.31 307 GLY A O 1
ATOM 2470 N N . TRP A 1 308 ? -25.355 0.924 13.195 1.00 80.88 308 TRP A N 1
ATOM 2471 C CA . TRP A 1 308 ? -26.104 0.973 11.945 1.00 80.88 308 TRP A CA 1
ATOM 2472 C C . TRP A 1 308 ? -27.004 2.201 11.918 1.00 80.88 308 TRP A C 1
ATOM 2474 O O . TRP A 1 308 ? -27.622 2.551 12.920 1.00 80.88 308 TRP A O 1
ATOM 2484 N N . TYR A 1 309 ? -27.119 2.844 10.754 1.00 81.44 309 TYR A N 1
ATOM 2485 C CA . TYR A 1 309 ? -28.159 3.849 10.557 1.00 81.44 309 TYR A CA 1
ATOM 2486 C C . TYR A 1 309 ? -29.536 3.184 10.653 1.00 81.44 309 TYR A C 1
ATOM 2488 O O . TYR A 1 309 ? -29.839 2.259 9.890 1.00 81.44 309 TYR A O 1
ATOM 2496 N N . ILE A 1 310 ? -30.355 3.685 11.575 1.00 81.00 310 ILE A N 1
ATOM 2497 C CA . ILE A 1 310 ? -31.764 3.329 11.726 1.00 81.00 310 ILE A CA 1
ATOM 2498 C C . ILE A 1 310 ? -32.577 4.342 10.919 1.00 81.00 310 ILE A C 1
ATOM 2500 O O . ILE A 1 310 ? -32.456 5.551 11.119 1.00 81.00 310 ILE A O 1
ATOM 2504 N N . PHE A 1 311 ? -33.395 3.851 9.990 1.00 85.44 311 PHE A N 1
ATOM 2505 C CA . PHE A 1 311 ? -34.297 4.690 9.203 1.00 85.44 311 PHE A CA 1
ATOM 2506 C C . PHE A 1 311 ? -35.667 4.646 9.865 1.00 85.44 311 PHE A C 1
ATOM 2508 O O . PHE A 1 311 ? -36.451 3.738 9.600 1.00 85.44 311 PHE A O 1
ATOM 2515 N N . GLU A 1 312 ? -35.925 5.585 10.770 1.00 88.38 312 GLU A N 1
ATOM 2516 C CA . GLU A 1 312 ? -37.173 5.621 11.528 1.00 88.38 312 GLU A CA 1
ATOM 2517 C C . GLU A 1 312 ? -38.354 6.024 10.630 1.00 88.38 312 GLU A C 1
ATOM 2519 O O . GLU A 1 312 ? -38.359 7.081 9.998 1.00 88.38 312 GLU A O 1
ATOM 2524 N N . GLY A 1 313 ? -39.370 5.167 10.584 1.00 87.19 313 GLY A N 1
ATOM 2525 C CA . GLY A 1 313 ? -40.679 5.448 10.014 1.00 87.19 313 GLY A CA 1
ATOM 2526 C C . GLY A 1 313 ? -41.737 5.431 11.106 1.00 87.19 313 GLY A C 1
ATOM 2527 O O . GLY A 1 313 ? -41.724 4.565 11.978 1.00 87.19 313 GLY A O 1
ATOM 2528 N N . ARG A 1 314 ? -42.682 6.371 11.048 1.00 91.06 314 ARG A N 1
ATOM 2529 C CA . ARG A 1 314 ? -43.856 6.382 11.923 1.00 91.06 314 ARG A CA 1
ATOM 2530 C C . ARG A 1 314 ? -45.081 5.962 11.125 1.00 91.06 314 ARG A C 1
ATOM 2532 O O . ARG A 1 314 ? -45.430 6.587 10.127 1.00 91.06 314 ARG A O 1
ATOM 2539 N N . THR A 1 315 ? -45.709 4.887 11.567 1.00 87.62 315 THR A N 1
ATOM 2540 C CA . THR A 1 315 ? -46.977 4.391 11.017 1.00 87.62 315 THR A CA 1
ATOM 2541 C C . THR A 1 315 ? -48.150 5.291 11.430 1.00 87.62 315 THR A C 1
ATOM 2543 O O . THR A 1 315 ? -48.023 6.113 12.341 1.00 87.62 315 THR A O 1
ATOM 2546 N N . ALA A 1 316 ? -49.301 5.159 10.764 1.00 89.38 316 ALA A N 1
ATOM 2547 C CA . ALA A 1 316 ? -50.493 5.962 11.066 1.00 89.38 316 ALA A CA 1
ATOM 2548 C C . ALA A 1 316 ? -51.035 5.721 12.490 1.00 89.38 316 ALA A C 1
ATOM 2550 O O . ALA A 1 316 ? -51.603 6.625 13.097 1.00 89.38 316 ALA A O 1
ATOM 2551 N N . ASP A 1 317 ? -50.806 4.529 13.040 1.00 90.19 317 ASP A N 1
ATOM 2552 C CA . ASP A 1 317 ? -51.083 4.123 14.421 1.00 90.19 317 ASP A CA 1
ATOM 2553 C C . ASP A 1 317 ? -49.994 4.565 15.421 1.00 90.19 317 ASP A C 1
ATOM 2555 O O . ASP A 1 317 ? -50.079 4.275 16.611 1.00 90.19 317 ASP A O 1
ATOM 2559 N N . GLY A 1 318 ? -48.979 5.311 14.969 1.00 86.44 318 GLY A N 1
ATOM 2560 C CA . GLY A 1 318 ? -47.958 5.925 15.819 1.00 86.44 318 GLY A CA 1
ATOM 2561 C C . GLY A 1 318 ? -46.783 5.015 16.185 1.00 86.44 318 GLY A C 1
ATOM 2562 O O . GLY A 1 318 ? -45.869 5.476 16.872 1.00 86.44 318 GLY A O 1
ATOM 2563 N N . LYS A 1 319 ? -46.761 3.766 15.705 1.00 86.88 319 LYS A N 1
ATOM 2564 C CA . LYS A 1 319 ? -45.671 2.810 15.928 1.00 86.88 319 LYS A CA 1
ATOM 2565 C C . LYS A 1 319 ? -44.428 3.199 15.126 1.00 86.88 319 LYS A C 1
ATOM 2567 O O . LYS A 1 319 ? -44.522 3.454 13.921 1.00 86.88 319 LYS A O 1
ATOM 2572 N N . LEU A 1 320 ? -43.280 3.211 15.805 1.00 88.81 320 LEU A N 1
ATOM 2573 C CA . LEU A 1 320 ? -41.964 3.419 15.204 1.00 88.81 320 LEU A CA 1
ATOM 2574 C C . LEU A 1 320 ? -41.448 2.111 14.602 1.00 88.81 320 LEU A C 1
ATOM 2576 O O . LEU A 1 320 ? -41.426 1.073 15.266 1.00 88.81 320 LEU A O 1
ATOM 2580 N N . ILE A 1 321 ? -41.038 2.166 13.342 1.00 88.19 321 ILE A N 1
ATOM 2581 C CA . ILE A 1 321 ? -40.519 1.027 12.588 1.00 88.19 321 ILE A CA 1
ATOM 2582 C C . ILE A 1 321 ? -39.200 1.395 11.908 1.00 88.19 321 ILE A C 1
ATOM 2584 O O . ILE A 1 321 ? -39.029 2.518 11.438 1.00 88.19 321 ILE A O 1
ATOM 2588 N N . ASN A 1 322 ? -38.268 0.451 11.831 1.00 85.56 322 ASN A N 1
ATOM 2589 C CA . ASN A 1 322 ? -37.060 0.590 11.033 1.00 85.56 322 ASN A CA 1
ATOM 2590 C C . ASN A 1 322 ? -37.386 0.228 9.580 1.00 85.56 322 ASN A C 1
ATOM 2592 O O . ASN A 1 322 ? -37.590 -0.938 9.233 1.00 85.56 322 ASN A O 1
ATOM 2596 N N . ILE A 1 323 ? -37.429 1.238 8.714 1.00 84.44 323 ILE A N 1
ATOM 2597 C CA . ILE A 1 323 ? -37.790 1.097 7.297 1.00 84.44 323 ILE A CA 1
ATOM 2598 C C . ILE A 1 323 ? -36.794 0.189 6.562 1.00 84.44 323 ILE A C 1
ATOM 2600 O O . ILE A 1 323 ? -37.174 -0.534 5.643 1.00 84.44 323 ILE A O 1
ATOM 2604 N N . ARG A 1 324 ? -35.520 0.189 6.975 1.00 79.94 324 ARG A N 1
ATOM 2605 C CA . ARG A 1 324 ? -34.461 -0.598 6.326 1.00 79.94 324 ARG A CA 1
ATOM 2606 C C . ARG A 1 324 ? -34.589 -2.098 6.587 1.00 79.94 324 ARG A C 1
ATOM 2608 O O . ARG A 1 324 ? -34.191 -2.890 5.740 1.00 79.94 324 ARG A O 1
ATOM 2615 N N . GLU A 1 325 ? -35.150 -2.485 7.727 1.00 79.31 325 GLU A N 1
ATOM 2616 C CA . GLU A 1 325 ? -35.298 -3.883 8.147 1.00 79.31 325 GLU A CA 1
ATOM 2617 C C . GLU A 1 325 ? -36.742 -4.366 7.985 1.00 79.31 325 GLU A C 1
ATOM 2619 O O . GLU A 1 325 ? -37.300 -5.005 8.868 1.00 79.31 325 GLU A O 1
ATOM 2624 N N . ASN A 1 326 ? -37.385 -4.039 6.860 1.00 78.50 326 ASN A N 1
ATOM 2625 C CA . ASN A 1 326 ? -38.753 -4.477 6.551 1.00 78.50 326 ASN A CA 1
ATOM 2626 C C . ASN A 1 326 ? -39.787 -4.155 7.655 1.00 78.50 326 ASN A C 1
ATOM 2628 O O . ASN A 1 326 ? -40.759 -4.889 7.833 1.00 78.50 326 ASN A O 1
ATOM 2632 N N . GLY A 1 327 ? -39.600 -3.055 8.391 1.00 69.94 327 GLY A N 1
ATOM 2633 C CA . GLY A 1 327 ? -40.569 -2.572 9.373 1.00 69.94 327 GLY A CA 1
ATOM 2634 C C . GLY A 1 327 ? -40.495 -3.229 10.756 1.00 69.94 327 GLY A C 1
ATOM 2635 O O . GLY A 1 327 ? -41.462 -3.138 11.518 1.00 69.94 327 GLY A O 1
ATOM 2636 N N . VAL A 1 328 ? -39.376 -3.874 11.104 1.00 79.75 328 VAL A N 1
ATOM 2637 C CA . VAL A 1 328 ? -39.103 -4.315 12.486 1.00 79.75 328 VAL A CA 1
ATOM 2638 C C . VAL A 1 328 ? -39.187 -3.102 13.434 1.00 79.75 328 VAL A C 1
ATOM 2640 O O . VAL A 1 328 ? -38.773 -2.008 13.040 1.00 79.75 328 VAL A O 1
ATOM 2643 N N . PRO A 1 329 ? -39.758 -3.229 14.651 1.00 78.56 329 PRO A N 1
ATOM 2644 C CA . PRO A 1 329 ? -39.822 -2.120 15.601 1.00 78.56 329 PRO A CA 1
ATOM 2645 C C . PRO A 1 329 ? -38.437 -1.531 15.876 1.00 78.56 329 PRO A C 1
ATOM 2647 O O . PRO A 1 329 ? -37.475 -2.280 16.033 1.00 78.56 329 PRO A O 1
ATOM 2650 N N . VAL A 1 330 ? -38.345 -0.202 15.960 1.00 74.69 330 VAL A N 1
ATOM 2651 C CA . VAL A 1 330 ? -37.141 0.456 16.488 1.00 74.69 330 VAL A CA 1
ATOM 2652 C C . VAL A 1 330 ? -37.143 0.198 17.997 1.00 74.69 330 VAL A C 1
ATOM 2654 O O . VAL A 1 330 ? -37.924 0.826 18.710 1.00 74.69 330 VAL A O 1
ATOM 2657 N N . SER A 1 331 ? -36.402 -0.817 18.452 1.00 61.31 331 SER A N 1
ATOM 2658 C CA . SER A 1 331 ? -36.280 -1.171 19.875 1.00 61.31 331 SER A CA 1
ATOM 2659 C C . SER A 1 331 ? -35.349 -0.228 20.614 1.00 61.31 331 SER A C 1
ATOM 2661 O O . SER A 1 331 ? -34.230 -0.037 20.081 1.00 61.31 331 SER A O 1
#

pLDDT: mean 87.93, std 14.6, range [38.75, 98.62]